Protein AF-A0A2I1HMY3-F1 (afdb_monomer_lite)

pLDDT: mean 76.1, std 22.04, range [30.22, 98.56]

InterPro domains:
  IPR036537 Adaptor protein Cbl, N-terminal domain superfamily [G3DSA:1.20.930.20] (52-173)
  IPR059179 MLKL-like, MCAfunc domain [cd21037] (57-198)

Structure (mmCIF, N/CA/C/O backbone):
data_AF-A0A2I1HMY3-F1
#
_entry.id   AF-A0A2I1HMY3-F1
#
loop_
_atom_site.group_PDB
_atom_site.id
_atom_site.type_symbol
_atom_site.label_atom_id
_atom_site.label_alt_id
_atom_site.label_comp_id
_atom_site.label_asym_id
_atom_site.label_entity_id
_atom_site.label_seq_id
_atom_site.pdbx_PDB_ins_code
_atom_site.Cartn_x
_atom_site.Cartn_y
_atom_site.Cartn_z
_atom_site.occupancy
_atom_site.B_iso_or_equiv
_atom_site.auth_seq_id
_atom_site.auth_comp_id
_atom_site.auth_asym_id
_atom_site.auth_atom_id
_atom_site.pdbx_PDB_model_num
ATOM 1 N N . MET A 1 1 ? -3.690 55.444 58.411 1.00 35.09 1 MET A N 1
ATOM 2 C CA . MET A 1 1 ? -2.474 54.604 58.412 1.00 35.09 1 MET A CA 1
ATOM 3 C C . MET A 1 1 ? -2.557 53.643 57.226 1.00 35.09 1 MET A C 1
ATOM 5 O O . MET A 1 1 ? -3.521 52.900 57.175 1.00 35.09 1 MET A O 1
ATOM 9 N N . VAL A 1 2 ? -1.625 53.798 56.268 1.00 30.22 2 VAL A N 1
ATOM 10 C CA . VAL A 1 2 ? -0.954 52.812 55.367 1.00 30.22 2 VAL A CA 1
ATOM 11 C C . VAL A 1 2 ? -1.765 51.554 54.967 1.00 30.22 2 VAL A C 1
ATOM 13 O O . VAL A 1 2 ? -2.065 50.737 55.823 1.00 30.22 2 VAL A O 1
ATOM 16 N N . ASN A 1 3 ? -2.300 51.435 53.740 1.00 36.19 3 ASN A N 1
ATOM 17 C CA . ASN A 1 3 ? -1.701 50.990 52.454 1.00 36.19 3 ASN A CA 1
ATOM 18 C C . ASN A 1 3 ? -1.161 49.544 52.436 1.00 36.19 3 ASN A C 1
ATOM 20 O O . ASN A 1 3 ? -0.137 49.309 53.062 1.00 36.19 3 ASN A O 1
ATOM 24 N N . VAL A 1 4 ? -1.761 48.649 51.631 1.00 36.53 4 VAL A N 1
ATOM 25 C CA . VAL A 1 4 ? -1.056 47.539 50.949 1.00 36.53 4 VAL A CA 1
ATOM 26 C C . VAL A 1 4 ? -1.759 47.193 49.619 1.00 36.53 4 VAL A C 1
ATOM 28 O O . VAL A 1 4 ? -2.777 46.511 49.597 1.00 36.53 4 VAL A O 1
ATOM 31 N N . HIS A 1 5 ? -1.169 47.721 48.546 1.00 35.56 5 HIS A N 1
ATOM 32 C CA . HIS A 1 5 ? -0.841 47.109 47.250 1.00 35.56 5 HIS A CA 1
ATOM 33 C C . HIS A 1 5 ? -1.889 46.420 46.346 1.00 35.56 5 HIS A C 1
ATOM 35 O O . HIS A 1 5 ? -2.360 45.313 46.586 1.00 35.56 5 HIS A O 1
ATOM 41 N N . ASP A 1 6 ? -2.040 47.085 45.194 1.00 34.66 6 ASP A N 1
ATOM 42 C CA . ASP A 1 6 ? -1.850 46.585 43.825 1.00 34.66 6 ASP A CA 1
ATOM 43 C C . ASP A 1 6 ? -2.912 45.694 43.183 1.00 34.66 6 ASP A C 1
ATOM 45 O O . ASP A 1 6 ? -2.836 44.472 43.102 1.00 34.66 6 ASP A O 1
ATOM 49 N N . THR A 1 7 ? -3.831 46.403 42.533 1.00 38.91 7 THR A N 1
ATOM 50 C CA . THR A 1 7 ? -4.402 46.016 41.247 1.00 38.91 7 THR A CA 1
ATOM 51 C C . THR A 1 7 ? -3.321 46.112 40.162 1.00 38.91 7 THR A C 1
ATOM 53 O O . THR A 1 7 ? -3.021 47.196 39.667 1.00 38.91 7 THR A O 1
ATOM 56 N N . LEU A 1 8 ? -2.747 44.976 39.758 1.00 32.53 8 LEU A N 1
ATOM 57 C CA . LEU A 1 8 ? -2.076 44.858 38.462 1.00 32.53 8 LEU A CA 1
ATOM 58 C C . LEU A 1 8 ? -2.892 43.947 37.549 1.00 32.53 8 LEU A C 1
ATOM 60 O O . LEU A 1 8 ? -3.174 42.791 37.858 1.00 32.53 8 LEU A O 1
ATOM 64 N N . SER A 1 9 ? -3.282 44.519 36.416 1.00 43.62 9 SER A N 1
ATOM 65 C CA . SER A 1 9 ? -3.916 43.842 35.298 1.00 43.62 9 SER A CA 1
ATOM 66 C C . SER A 1 9 ? -3.012 42.740 34.749 1.00 43.62 9 SER A C 1
ATOM 68 O O . SER A 1 9 ? -1.852 43.007 34.433 1.00 43.62 9 SER A O 1
ATOM 70 N N . ALA A 1 10 ? -3.565 41.551 34.526 1.00 30.59 10 ALA A N 1
ATOM 71 C CA . ALA A 1 10 ? -2.974 40.569 33.629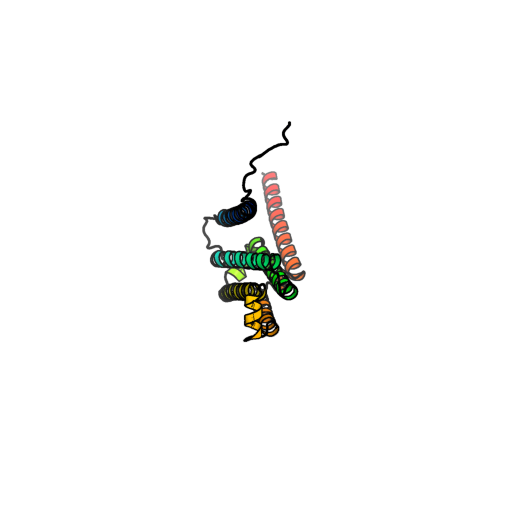 1.00 30.59 10 ALA A CA 1
ATOM 72 C C . ALA A 1 10 ? -4.072 39.986 32.727 1.00 30.59 10 ALA A C 1
ATOM 74 O O . ALA A 1 10 ? -5.112 39.514 33.181 1.00 30.59 10 ALA A O 1
ATOM 75 N N . THR A 1 11 ? -3.830 40.141 31.431 1.00 31.59 11 THR A N 1
ATOM 76 C CA . THR A 1 11 ? -4.593 39.748 30.240 1.00 31.59 11 THR A CA 1
ATOM 77 C C . THR A 1 11 ? -4.960 38.257 30.168 1.00 31.59 11 THR A C 1
ATOM 79 O O . THR A 1 11 ? -4.243 37.430 30.726 1.00 31.59 11 THR A O 1
ATOM 82 N N . PRO A 1 12 ? -6.012 37.876 29.411 1.00 33.50 12 PRO A N 1
ATOM 83 C CA . PRO A 1 12 ? -6.288 36.476 29.108 1.00 33.50 12 PRO A CA 1
ATOM 84 C C . PRO A 1 12 ? -5.337 35.971 28.009 1.00 33.50 12 PRO A C 1
ATOM 86 O O . PRO A 1 12 ? -5.460 36.353 26.845 1.00 33.50 12 PRO A O 1
ATOM 89 N N . GLU A 1 13 ? -4.401 35.088 28.358 1.00 33.84 13 GLU A N 1
ATOM 90 C CA . GLU A 1 13 ? -3.652 34.288 27.382 1.00 33.84 13 GLU A CA 1
ATOM 91 C C . GLU A 1 13 ? -4.572 33.209 26.786 1.00 33.84 13 GLU A C 1
ATOM 93 O O . GLU A 1 13 ? -4.658 32.082 27.266 1.00 33.84 13 GLU A O 1
ATOM 98 N N . ILE A 1 14 ? -5.278 33.561 25.712 1.00 44.38 14 ILE A N 1
ATOM 99 C CA . ILE A 1 14 ? -5.830 32.597 24.755 1.00 44.38 14 ILE A CA 1
ATOM 100 C C . ILE A 1 14 ? -4.968 32.666 23.498 1.00 44.38 14 ILE A C 1
ATOM 102 O O . ILE A 1 14 ? -5.334 33.359 22.557 1.00 44.38 14 ILE A O 1
ATOM 106 N N . LEU A 1 15 ? -3.830 31.968 23.464 1.00 36.88 15 LEU A N 1
ATOM 107 C CA . LEU A 1 15 ? -3.225 31.509 22.206 1.00 36.88 15 LEU A CA 1
ATOM 108 C C . LEU A 1 15 ? -2.036 30.583 22.484 1.00 36.88 15 LEU A C 1
ATOM 110 O O . LEU A 1 15 ? -0.936 31.053 22.722 1.00 36.88 15 LEU A O 1
ATOM 114 N N . ASN A 1 16 ? -2.233 29.265 22.429 1.00 33.81 16 ASN A N 1
ATOM 115 C CA . ASN A 1 16 ? -1.119 28.348 22.130 1.00 33.81 16 ASN A CA 1
ATOM 116 C C . ASN A 1 16 ? -1.537 27.009 21.493 1.00 33.81 16 ASN A C 1
ATOM 118 O O . ASN A 1 16 ? -0.677 26.256 21.058 1.00 33.81 16 ASN A O 1
ATOM 122 N N . GLY A 1 17 ? -2.837 26.732 21.321 1.00 34.88 17 GLY A N 1
ATOM 123 C CA . GLY A 1 17 ? -3.306 25.552 20.571 1.00 34.88 17 GLY A CA 1
ATOM 124 C C . GLY A 1 17 ? -3.352 25.723 19.044 1.00 34.88 17 GLY A C 1
ATOM 125 O O . GLY A 1 17 ? -3.503 24.747 18.317 1.00 34.88 17 GLY A O 1
ATOM 126 N N . THR A 1 18 ? -3.221 26.951 18.532 1.00 30.22 18 THR A N 1
ATOM 127 C CA . THR A 1 18 ? -3.409 27.259 17.096 1.00 30.22 18 THR A CA 1
ATOM 128 C C . THR A 1 18 ? -2.096 27.241 16.293 1.00 30.22 18 THR A C 1
ATOM 130 O O . THR A 1 18 ? -2.115 27.227 15.062 1.00 30.22 18 THR A O 1
ATOM 133 N N . ILE A 1 19 ? -0.939 27.220 16.966 1.00 33.59 19 ILE A N 1
ATOM 134 C CA . ILE A 1 19 ? 0.376 27.423 16.328 1.00 33.59 19 ILE A CA 1
ATOM 135 C C . ILE A 1 19 ? 1.046 26.095 15.906 1.00 33.59 19 ILE A C 1
ATOM 137 O O . ILE A 1 19 ? 1.849 26.080 14.973 1.00 33.59 19 ILE A O 1
ATOM 141 N N . GLU A 1 20 ? 0.676 24.951 16.491 1.00 37.41 20 GLU A N 1
ATOM 142 C CA . GLU A 1 20 ? 1.178 23.637 16.036 1.00 37.41 20 GLU A CA 1
ATOM 143 C C . GLU A 1 20 ? 0.424 23.087 14.819 1.00 37.41 20 GLU A C 1
ATOM 145 O O . GLU A 1 20 ? 1.031 22.493 13.925 1.00 37.41 20 GLU A O 1
ATOM 150 N N . VAL A 1 21 ? -0.883 23.351 14.723 1.00 37.72 21 VAL A N 1
ATOM 151 C CA . VAL A 1 21 ? -1.704 22.911 13.582 1.00 37.72 21 VAL A CA 1
ATOM 152 C C . VAL A 1 21 ? -1.271 23.615 12.293 1.00 37.72 21 VAL A C 1
ATOM 154 O O . VAL A 1 21 ? -1.204 22.990 11.239 1.00 37.72 21 VAL A O 1
ATOM 157 N N . THR A 1 22 ? -0.901 24.896 12.368 1.00 33.25 22 THR A N 1
ATOM 158 C CA . THR A 1 22 ? -0.446 25.670 11.202 1.00 33.25 22 THR A CA 1
ATOM 159 C C . THR A 1 22 ? 0.920 25.213 10.694 1.00 33.25 22 THR A C 1
ATOM 161 O O . THR A 1 22 ? 1.086 25.092 9.485 1.00 33.25 22 THR A O 1
ATOM 164 N N . LYS A 1 23 ? 1.871 24.862 11.570 1.00 38.47 23 LYS A N 1
ATOM 165 C CA . LYS A 1 23 ? 3.163 24.292 11.137 1.00 38.47 23 LYS A CA 1
ATOM 166 C C . LYS A 1 23 ? 3.005 22.925 10.464 1.00 38.47 23 LYS A C 1
ATOM 168 O O . LYS A 1 23 ? 3.643 22.682 9.446 1.00 38.47 23 LYS A O 1
ATOM 173 N N . SER A 1 24 ? 2.128 22.069 10.993 1.00 42.38 24 SER A N 1
ATOM 174 C CA . SER A 1 24 ? 1.845 20.743 10.424 1.00 42.38 24 SER A CA 1
ATOM 175 C C . SER A 1 24 ? 1.154 20.826 9.055 1.00 42.38 24 SER A C 1
ATOM 177 O O . SER A 1 24 ? 1.571 20.167 8.105 1.00 42.38 24 SER A O 1
ATOM 179 N N . VAL A 1 25 ? 0.154 21.705 8.903 1.00 39.12 25 VAL A N 1
ATOM 180 C CA . VAL A 1 25 ? -0.529 21.932 7.613 1.00 39.12 25 VAL A CA 1
ATOM 181 C C . VAL A 1 25 ? 0.417 22.540 6.571 1.00 39.12 25 VAL A C 1
ATOM 183 O O . VAL A 1 25 ? 0.343 22.178 5.399 1.00 39.12 25 VAL A O 1
ATOM 186 N N . VAL A 1 26 ? 1.332 23.422 6.986 1.00 41.78 26 VAL A N 1
ATOM 187 C CA . VAL A 1 26 ? 2.345 24.018 6.099 1.00 41.78 26 VAL A CA 1
ATOM 188 C C . VAL A 1 26 ? 3.390 22.985 5.650 1.00 41.78 26 VAL A C 1
ATOM 190 O O . VAL A 1 26 ? 3.784 23.015 4.488 1.00 41.78 26 VAL A O 1
ATOM 193 N N . ASP A 1 27 ? 3.777 22.030 6.506 1.00 47.62 27 ASP A N 1
ATOM 194 C CA . ASP A 1 27 ? 4.676 20.912 6.151 1.00 47.62 27 ASP A CA 1
ATOM 195 C C . ASP A 1 27 ? 4.009 19.872 5.224 1.00 47.62 27 ASP A C 1
ATOM 197 O O . ASP A 1 27 ? 4.630 19.328 4.311 1.00 47.62 27 ASP A O 1
ATOM 201 N N . LEU A 1 28 ? 2.708 19.621 5.404 1.00 41.84 28 LEU A N 1
ATOM 202 C CA . LEU A 1 28 ? 1.908 18.807 4.480 1.00 41.84 28 LEU A CA 1
ATOM 203 C C . LEU A 1 28 ? 1.728 19.491 3.117 1.00 41.84 28 LEU A C 1
ATOM 205 O O . LEU A 1 28 ? 1.805 18.826 2.084 1.00 41.84 28 LEU A O 1
ATOM 209 N N . GLY A 1 29 ? 1.519 20.811 3.108 1.00 38.31 29 GLY A N 1
ATOM 210 C CA . GLY A 1 29 ? 1.439 21.613 1.886 1.00 38.31 29 GLY A CA 1
ATOM 211 C C . GLY A 1 29 ? 2.754 21.620 1.106 1.00 38.31 29 GLY A C 1
ATOM 212 O O . GLY A 1 29 ? 2.753 21.366 -0.095 1.00 38.31 29 GLY A O 1
ATOM 213 N N . SER A 1 30 ? 3.887 21.803 1.790 1.00 44.03 30 SER A N 1
ATOM 214 C CA . SER A 1 30 ? 5.209 21.799 1.154 1.00 44.03 30 SER A CA 1
ATOM 215 C C . SER A 1 30 ? 5.596 20.420 0.605 1.00 44.03 30 SER A C 1
ATOM 217 O O . SER A 1 30 ? 6.125 20.334 -0.502 1.00 44.03 30 SER A O 1
ATOM 219 N N . LYS A 1 31 ? 5.264 19.323 1.300 1.00 48.78 31 LYS A N 1
ATOM 220 C CA . LYS A 1 31 ? 5.438 17.951 0.780 1.00 48.78 31 LYS A CA 1
ATOM 221 C C . LYS A 1 31 ? 4.551 17.661 -0.433 1.00 48.78 31 LYS A C 1
ATOM 223 O O . LYS A 1 31 ? 4.998 16.992 -1.363 1.00 48.78 31 LYS A O 1
ATOM 228 N N . LEU A 1 32 ? 3.323 18.183 -0.454 1.00 43.00 32 LEU A N 1
ATOM 229 C CA . LEU A 1 32 ? 2.416 18.071 -1.600 1.00 43.00 32 LEU A CA 1
ATOM 230 C C . LEU A 1 32 ? 2.930 18.854 -2.818 1.00 43.00 32 LEU A C 1
ATOM 232 O O . LEU A 1 32 ? 2.793 18.385 -3.947 1.00 43.00 32 LEU A O 1
ATOM 236 N N . ASP A 1 33 ? 3.553 20.011 -2.603 1.00 43.41 33 ASP A N 1
ATOM 237 C CA . ASP A 1 33 ? 4.155 20.808 -3.674 1.00 43.41 33 ASP A CA 1
ATOM 238 C C . ASP A 1 33 ? 5.474 20.205 -4.185 1.00 43.41 33 ASP A C 1
ATOM 240 O O . ASP A 1 33 ? 5.728 20.250 -5.387 1.00 43.41 33 ASP A O 1
ATOM 244 N N . ILE A 1 34 ? 6.257 19.530 -3.334 1.00 48.34 34 ILE A N 1
ATOM 245 C CA . ILE A 1 34 ? 7.402 18.703 -3.766 1.00 48.34 34 ILE A CA 1
ATOM 246 C C . ILE A 1 34 ? 6.919 17.501 -4.596 1.00 48.34 34 ILE A C 1
ATOM 248 O O . ILE A 1 34 ? 7.495 17.205 -5.643 1.00 48.34 34 ILE A O 1
ATOM 252 N N . ALA A 1 35 ? 5.824 16.849 -4.191 1.00 46.88 35 ALA A N 1
ATOM 253 C CA . ALA A 1 35 ? 5.221 15.750 -4.948 1.00 46.88 35 ALA A CA 1
ATOM 254 C C . ALA A 1 35 ? 4.654 16.201 -6.310 1.00 46.88 35 ALA A C 1
ATOM 256 O O . ALA A 1 35 ? 4.727 15.455 -7.284 1.00 46.88 35 ALA A O 1
ATOM 257 N N . LYS A 1 36 ? 4.139 17.435 -6.415 1.00 41.72 36 LYS A N 1
ATOM 258 C CA . LYS A 1 36 ? 3.761 18.053 -7.700 1.00 41.72 36 LYS A CA 1
ATOM 259 C C . LYS A 1 36 ? 4.975 18.487 -8.527 1.00 41.72 36 LYS A C 1
ATOM 261 O O . LYS A 1 36 ? 4.943 18.369 -9.748 1.00 41.72 36 LYS A O 1
ATOM 266 N N . GLY A 1 37 ? 6.036 18.974 -7.881 1.00 38.81 37 GLY A N 1
ATOM 267 C CA . GLY A 1 37 ? 7.277 19.416 -8.525 1.00 38.81 37 GLY A CA 1
ATOM 268 C C . GLY A 1 37 ? 8.078 18.274 -9.154 1.00 38.81 37 GLY A C 1
ATOM 269 O O . GLY A 1 37 ? 8.662 18.450 -10.218 1.00 38.81 37 GLY A O 1
ATOM 270 N N . ALA A 1 38 ? 8.022 17.074 -8.572 1.00 43.28 38 ALA A N 1
ATOM 271 C CA . ALA A 1 38 ? 8.594 15.858 -9.156 1.00 43.28 38 ALA A CA 1
ATOM 272 C C . ALA A 1 38 ? 7.787 15.299 -10.352 1.00 43.28 38 ALA A C 1
ATOM 274 O O . ALA A 1 38 ? 8.192 14.308 -10.958 1.00 43.28 38 ALA A O 1
ATOM 275 N N . LEU A 1 39 ? 6.653 15.922 -10.703 1.00 41.69 39 LEU A N 1
ATOM 276 C CA . LEU A 1 39 ? 5.714 15.447 -11.722 1.00 41.69 39 LEU A CA 1
ATOM 277 C C . LEU A 1 39 ? 5.818 16.169 -13.078 1.00 41.69 39 LEU A C 1
ATOM 279 O O . LEU A 1 39 ? 5.008 15.913 -13.969 1.00 41.69 39 LEU A O 1
ATOM 283 N N . GLN A 1 40 ? 6.780 17.078 -13.259 1.00 49.03 40 GLN A N 1
ATOM 284 C CA . GLN A 1 40 ? 7.041 17.686 -14.566 1.00 49.03 40 GLN A CA 1
ATOM 285 C C . GLN A 1 40 ? 8.109 16.903 -15.326 1.00 49.03 40 GLN A C 1
ATOM 287 O O . GLN A 1 40 ? 9.300 17.167 -15.199 1.00 49.03 40 GLN A O 1
ATOM 292 N N . VAL A 1 41 ? 7.671 15.988 -16.191 1.00 46.69 41 VAL A N 1
ATOM 293 C CA . VAL A 1 41 ? 8.474 15.556 -17.340 1.00 46.69 41 VAL A CA 1
ATOM 294 C C . VAL A 1 41 ? 7.594 15.602 -18.585 1.00 46.69 41 VAL A C 1
ATOM 296 O O . VAL A 1 41 ? 6.710 14.773 -18.780 1.00 46.69 41 VAL A O 1
ATOM 299 N N . VAL A 1 42 ? 7.830 16.610 -19.425 1.00 49.59 42 VAL A N 1
ATOM 300 C CA . VAL A 1 42 ? 7.350 16.652 -20.810 1.00 49.59 42 VAL A CA 1
ATOM 301 C C . VAL A 1 42 ? 8.383 15.926 -21.673 1.00 49.59 42 VAL A C 1
ATOM 303 O O . VAL A 1 42 ? 9.540 16.337 -21.695 1.00 49.59 42 VAL A O 1
ATOM 306 N N . GLY A 1 43 ? 7.966 14.878 -22.396 1.00 36.88 43 GLY A N 1
ATOM 307 C CA . GLY A 1 43 ? 8.786 14.251 -23.442 1.00 36.88 43 GLY A CA 1
ATOM 308 C C . GLY A 1 43 ? 8.392 12.822 -23.846 1.00 36.88 43 GLY A C 1
ATOM 309 O O . GLY A 1 43 ? 8.943 11.865 -23.326 1.00 36.88 43 GLY A O 1
ATOM 310 N N . ASN A 1 44 ? 7.463 12.700 -24.802 1.00 45.31 44 ASN A N 1
ATOM 311 C CA . ASN A 1 44 ? 7.321 11.651 -25.835 1.00 45.31 44 ASN A CA 1
ATOM 312 C C . ASN A 1 44 ? 7.769 10.198 -2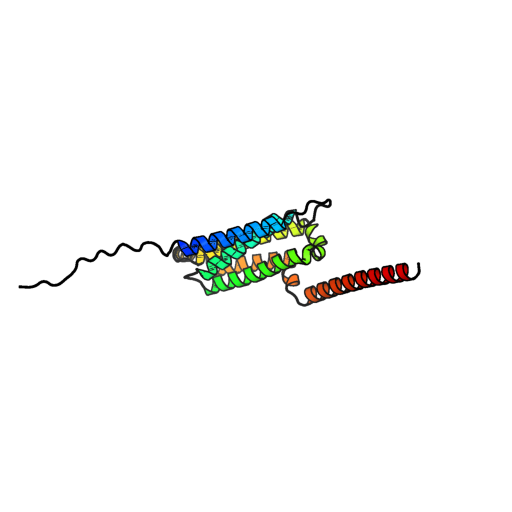5.549 1.00 45.31 44 ASN A C 1
ATOM 314 O O . ASN A 1 44 ? 8.652 9.656 -26.201 1.00 45.31 44 ASN A O 1
ATOM 318 N N . ALA A 1 45 ? 7.041 9.543 -24.658 1.00 42.66 45 ALA A N 1
ATOM 319 C CA . ALA A 1 45 ? 6.454 8.200 -24.728 1.00 42.66 45 ALA A CA 1
ATOM 320 C C . ALA A 1 45 ? 5.508 8.191 -23.521 1.00 42.66 45 ALA A C 1
ATOM 322 O O . ALA A 1 45 ? 5.873 8.757 -22.491 1.00 42.66 45 ALA A O 1
ATOM 323 N N . ALA A 1 46 ? 4.276 7.687 -23.614 1.00 56.25 46 ALA A N 1
ATOM 324 C CA . ALA A 1 46 ? 3.406 7.694 -22.435 1.00 56.25 46 ALA A CA 1
ATOM 325 C C . ALA A 1 46 ? 4.073 6.836 -21.343 1.00 56.25 46 ALA A C 1
ATOM 327 O O . ALA A 1 46 ? 4.075 5.612 -21.463 1.00 56.25 46 ALA A O 1
ATOM 328 N N . ASP A 1 47 ? 4.699 7.472 -20.338 1.00 76.44 47 ASP A N 1
ATOM 329 C CA . ASP A 1 47 ? 5.340 6.775 -19.219 1.00 76.44 47 ASP A CA 1
ATOM 330 C C . ASP A 1 47 ? 4.256 5.886 -18.613 1.00 76.44 47 ASP A C 1
ATOM 332 O O . ASP A 1 47 ? 3.207 6.385 -18.195 1.00 76.44 47 ASP A O 1
ATOM 336 N N . SER A 1 48 ? 4.457 4.568 -18.659 1.00 85.31 48 SER A N 1
ATOM 337 C CA . SER A 1 48 ? 3.421 3.593 -18.302 1.00 85.31 48 SER A CA 1
ATOM 338 C C . SER A 1 48 ? 2.925 3.769 -16.862 1.00 85.31 48 SER A C 1
ATOM 340 O O . SER A 1 48 ? 1.797 3.393 -16.555 1.00 85.31 48 SER A O 1
ATOM 342 N N . ILE A 1 49 ? 3.709 4.425 -15.998 1.00 87.62 49 ILE A N 1
ATOM 343 C CA . ILE A 1 49 ? 3.309 4.797 -14.636 1.00 87.62 49 ILE A CA 1
ATOM 344 C C . ILE A 1 49 ? 2.267 5.925 -14.583 1.00 87.62 49 ILE A C 1
ATOM 346 O O . ILE A 1 49 ? 1.585 6.076 -13.573 1.00 87.62 49 ILE A O 1
ATOM 350 N N . THR A 1 50 ? 2.110 6.723 -15.644 1.00 90.25 50 THR A N 1
ATOM 351 C CA . THR A 1 50 ? 1.270 7.937 -15.662 1.00 90.25 50 THR A CA 1
ATOM 352 C C . THR A 1 50 ? -0.151 7.696 -15.138 1.00 90.25 50 THR A C 1
ATOM 354 O O . THR A 1 50 ? -0.593 8.462 -14.278 1.00 90.25 50 THR A O 1
ATOM 357 N N . PRO A 1 51 ? -0.869 6.626 -15.545 1.00 90.62 51 PRO A N 1
ATOM 358 C CA . PRO A 1 51 ? -2.206 6.336 -15.021 1.00 90.62 51 PRO A CA 1
ATOM 359 C C . PRO A 1 51 ? -2.233 6.010 -13.521 1.00 90.62 51 PRO A C 1
ATOM 361 O O . PRO A 1 51 ? -3.268 6.170 -12.876 1.00 90.62 51 PRO A O 1
ATOM 364 N N . PHE A 1 52 ? -1.114 5.551 -12.956 1.00 92.12 52 PHE A N 1
ATOM 365 C CA . PHE A 1 52 ? -0.993 5.150 -11.555 1.00 92.12 52 PHE A CA 1
ATOM 366 C C . PHE A 1 52 ? -0.664 6.322 -10.636 1.00 92.12 52 PHE A C 1
ATOM 368 O O . PHE A 1 52 ? -0.929 6.231 -9.441 1.00 92.12 52 PHE A O 1
ATOM 375 N N . 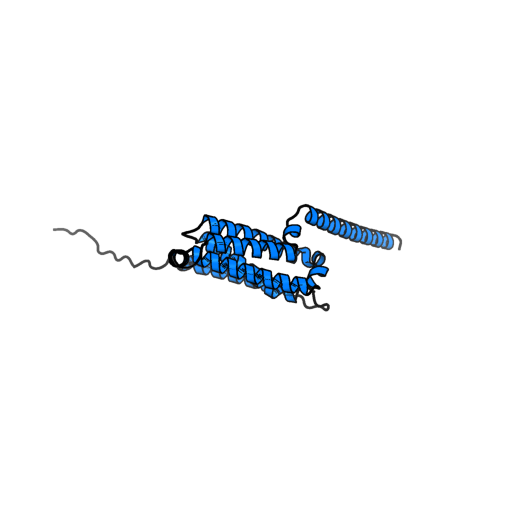ILE A 1 53 ? -0.138 7.433 -11.161 1.00 91.62 53 ILE A N 1
ATOM 376 C CA . ILE A 1 53 ? 0.254 8.595 -10.353 1.00 91.62 53 ILE A CA 1
ATOM 377 C C . ILE A 1 53 ? -0.885 9.083 -9.434 1.00 91.62 53 ILE A C 1
ATOM 379 O O . ILE A 1 53 ? -0.642 9.231 -8.232 1.00 91.62 53 ILE A O 1
ATOM 383 N N . PRO A 1 54 ? -2.133 9.288 -9.911 1.00 94.62 54 PRO A N 1
ATOM 384 C CA . PRO A 1 54 ? -3.226 9.700 -9.031 1.00 94.62 54 PRO A CA 1
ATOM 385 C C . PRO A 1 54 ? -3.537 8.666 -7.941 1.00 94.62 54 PRO A C 1
ATOM 387 O O . PRO A 1 54 ? -3.843 9.032 -6.806 1.00 94.62 54 PRO A O 1
ATOM 390 N N . LEU A 1 55 ? -3.433 7.374 -8.269 1.00 95.38 55 LEU A N 1
ATOM 391 C CA . LEU A 1 55 ? -3.689 6.283 -7.330 1.00 95.38 55 LEU A CA 1
ATOM 392 C C . LEU A 1 55 ? -2.594 6.192 -6.259 1.00 95.38 55 LEU A C 1
ATOM 394 O O . LEU A 1 55 ? -2.905 6.018 -5.084 1.00 95.38 55 LEU A O 1
ATOM 398 N N . ILE A 1 56 ? -1.328 6.359 -6.650 1.00 94.06 56 ILE A N 1
ATOM 399 C CA . ILE A 1 56 ? -0.166 6.430 -5.755 1.00 94.06 56 ILE A CA 1
ATOM 400 C C . ILE A 1 56 ? -0.312 7.608 -4.791 1.00 94.06 56 ILE A C 1
ATOM 402 O O . ILE A 1 56 ? -0.136 7.443 -3.581 1.00 94.06 56 ILE A O 1
ATOM 406 N N . GLY A 1 57 ? -0.680 8.784 -5.308 1.00 94.38 57 GLY A N 1
ATOM 407 C CA . GLY A 1 57 ? -0.943 9.962 -4.486 1.00 94.38 57 GLY A CA 1
ATOM 408 C C . GLY A 1 57 ? -2.045 9.701 -3.459 1.00 94.38 57 GLY A C 1
ATOM 409 O O . GLY A 1 57 ? -1.851 9.944 -2.269 1.00 94.38 57 GLY A O 1
ATOM 410 N N . LEU A 1 58 ? -3.168 9.120 -3.891 1.00 97.38 58 LEU A N 1
ATOM 411 C CA . LEU A 1 58 ? -4.286 8.796 -3.005 1.00 97.38 58 LEU A CA 1
ATOM 412 C C . LEU A 1 58 ? -3.913 7.752 -1.941 1.00 97.38 58 LEU A C 1
ATOM 414 O O . LEU A 1 58 ? -4.221 7.949 -0.766 1.00 97.38 58 LEU A O 1
ATOM 418 N N . ALA A 1 59 ? -3.220 6.676 -2.322 1.00 97.06 59 ALA A N 1
ATOM 419 C CA . ALA A 1 59 ? -2.718 5.675 -1.382 1.00 97.06 59 ALA A CA 1
ATOM 420 C C . ALA A 1 59 ? -1.813 6.315 -0.317 1.00 97.06 59 ALA A C 1
ATOM 422 O O . ALA A 1 59 ? -2.003 6.083 0.876 1.00 97.06 59 ALA A O 1
ATOM 423 N N . THR A 1 60 ? -0.890 7.182 -0.742 1.00 95.94 60 THR A N 1
ATOM 424 C CA . THR A 1 60 ? 0.039 7.901 0.143 1.00 95.94 60 THR A CA 1
ATOM 425 C C . THR A 1 60 ? -0.707 8.801 1.130 1.00 95.94 60 THR A C 1
ATOM 427 O O . THR A 1 60 ? -0.411 8.797 2.325 1.00 95.94 60 THR A O 1
ATOM 430 N N . THR A 1 61 ? -1.718 9.543 0.667 1.00 97.94 61 THR A N 1
ATOM 431 C CA . THR A 1 61 ? -2.575 10.351 1.546 1.00 97.94 61 THR A CA 1
ATOM 432 C C . THR A 1 61 ? -3.274 9.486 2.591 1.00 97.94 61 THR A C 1
ATOM 434 O O . THR A 1 61 ? -3.195 9.793 3.778 1.00 97.94 61 THR A O 1
ATOM 437 N N . ILE A 1 62 ? -3.910 8.387 2.181 1.00 98.31 62 ILE A N 1
ATOM 438 C CA . ILE A 1 62 ? -4.655 7.512 3.096 1.00 98.31 62 ILE A CA 1
ATOM 439 C C . ILE A 1 62 ? -3.728 6.875 4.140 1.00 98.31 62 ILE A C 1
ATOM 441 O O . ILE A 1 62 ? -4.078 6.822 5.318 1.00 98.31 62 ILE A O 1
ATOM 445 N N . ILE A 1 63 ? -2.538 6.425 3.733 1.00 96.50 63 ILE A N 1
ATOM 446 C CA . ILE A 1 63 ? -1.524 5.881 4.647 1.00 96.50 63 ILE A CA 1
ATOM 447 C C . ILE A 1 63 ? -1.181 6.911 5.728 1.00 96.50 63 ILE A C 1
ATOM 449 O O . ILE A 1 63 ? -1.258 6.601 6.916 1.00 96.50 63 ILE A O 1
ATOM 453 N N . ASN A 1 64 ? -0.894 8.156 5.341 1.00 96.00 64 ASN A N 1
ATOM 454 C CA . ASN A 1 64 ? -0.584 9.225 6.293 1.00 96.00 64 ASN A CA 1
ATOM 455 C C . ASN A 1 64 ? -1.746 9.521 7.254 1.00 96.00 64 ASN A C 1
ATOM 457 O O . ASN A 1 64 ? -1.526 9.804 8.433 1.00 96.00 64 ASN A O 1
ATOM 461 N N . GLU A 1 65 ? -2.990 9.408 6.790 1.00 97.69 65 GLU A N 1
ATOM 462 C CA . GLU A 1 65 ? -4.159 9.535 7.661 1.00 97.69 65 GLU A CA 1
ATOM 463 C C . GLU A 1 65 ? -4.250 8.394 8.685 1.00 97.69 65 GLU A C 1
ATOM 465 O O . GLU A 1 65 ? -4.567 8.652 9.845 1.00 97.69 65 GLU A O 1
ATOM 470 N N . VAL A 1 66 ? -3.939 7.148 8.306 1.00 96.44 66 VAL A N 1
ATOM 471 C CA . VAL A 1 66 ? -3.889 6.013 9.249 1.00 96.44 66 VAL A CA 1
ATOM 472 C C . VAL A 1 66 ? -2.781 6.204 10.282 1.00 96.44 66 VAL A C 1
ATOM 474 O O . VAL A 1 66 ? -3.012 5.969 11.469 1.00 96.44 66 VAL A O 1
ATOM 477 N N . ILE A 1 67 ? -1.613 6.701 9.864 1.00 93.44 67 ILE A N 1
ATOM 478 C CA . ILE A 1 67 ? -0.516 7.069 10.772 1.00 93.44 67 ILE A CA 1
ATOM 479 C C . ILE A 1 67 ? -0.985 8.124 11.780 1.00 93.44 67 ILE A C 1
ATOM 481 O O . ILE A 1 67 ? -0.765 7.976 12.983 1.00 93.44 67 ILE A O 1
ATOM 485 N N . SER A 1 68 ? -1.691 9.152 11.308 1.00 96.38 68 SER A N 1
ATOM 486 C CA . SER A 1 68 ? -2.245 10.204 12.163 1.00 96.38 68 SER A CA 1
ATOM 487 C C . SER A 1 68 ? -3.281 9.660 13.158 1.00 96.38 68 SER A C 1
ATOM 489 O O . SER A 1 68 ? -3.232 9.984 14.346 1.00 96.38 68 SER A O 1
ATOM 491 N N . ILE A 1 69 ? -4.175 8.769 12.708 1.00 95.00 69 ILE A N 1
ATOM 492 C CA . ILE A 1 69 ? -5.153 8.092 13.572 1.00 95.00 69 ILE A CA 1
ATOM 493 C C . ILE A 1 69 ? -4.445 7.270 14.650 1.00 95.00 69 ILE A C 1
ATOM 495 O O . ILE A 1 69 ? -4.842 7.333 15.809 1.00 95.00 69 ILE A O 1
ATOM 499 N N . TYR A 1 70 ? -3.400 6.522 14.294 1.00 93.12 70 TYR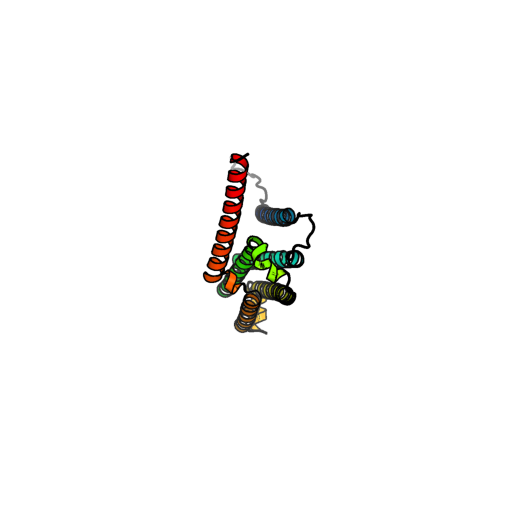 A N 1
ATOM 500 C CA . TYR A 1 70 ? -2.612 5.747 15.251 1.00 93.12 70 TYR A CA 1
ATOM 501 C C . TYR A 1 70 ? -1.985 6.633 16.334 1.00 93.12 70 TYR A C 1
ATOM 503 O O . TYR A 1 70 ? -2.106 6.324 17.519 1.00 93.12 70 TYR A O 1
ATOM 511 N N . GLN A 1 71 ? -1.385 7.760 15.944 1.00 93.12 71 GLN A N 1
ATOM 512 C CA . GLN A 1 71 ? -0.764 8.708 16.875 1.00 93.12 71 GLN A CA 1
ATOM 513 C C . GLN A 1 71 ? -1.771 9.338 17.850 1.00 93.12 71 GLN A C 1
ATOM 515 O O . GLN A 1 71 ? -1.416 9.638 18.987 1.00 93.12 71 GLN A O 1
ATOM 520 N N . GLN A 1 72 ? -3.020 9.525 17.416 1.00 92.19 72 GLN A N 1
ATOM 521 C CA . GLN A 1 72 ? -4.073 10.195 18.187 1.00 92.19 72 GLN A CA 1
ATOM 522 C C . GLN A 1 72 ? -5.049 9.226 18.870 1.00 92.19 72 GLN A C 1
ATOM 524 O O . GLN A 1 72 ? -5.950 9.662 19.583 1.00 92.19 72 GLN A O 1
ATOM 529 N N . ALA A 1 73 ? -4.920 7.916 18.646 1.00 84.94 73 ALA A N 1
ATOM 530 C CA . ALA A 1 73 ? -5.888 6.942 19.130 1.00 84.94 73 ALA A CA 1
ATOM 531 C C . ALA A 1 73 ? -5.927 6.895 20.663 1.00 84.94 73 ALA A C 1
ATOM 533 O O . ALA A 1 73 ? -4.935 6.580 21.317 1.00 84.94 73 ALA A O 1
ATOM 534 N N . GLU A 1 74 ? -7.103 7.120 21.246 1.00 81.62 74 GLU A N 1
ATOM 535 C CA . GLU A 1 74 ? -7.318 7.003 22.693 1.00 81.62 74 GLU A CA 1
ATOM 536 C C . GLU A 1 74 ? -7.683 5.565 23.096 1.00 81.62 74 GLU A C 1
ATOM 538 O O . GLU A 1 74 ? -7.272 5.080 24.153 1.00 81.62 74 GLU A O 1
ATOM 543 N N . TYR A 1 75 ? -8.387 4.850 22.212 1.00 81.44 75 TYR A N 1
ATOM 544 C CA . TYR A 1 75 ? -8.908 3.497 22.425 1.00 81.44 75 TYR A CA 1
ATOM 545 C C . TYR A 1 75 ? -8.429 2.536 21.343 1.00 81.44 75 TYR A C 1
ATOM 547 O O . TYR A 1 75 ? -7.946 2.951 20.296 1.00 81.44 75 TYR A O 1
ATOM 555 N N . ASN A 1 76 ? -8.559 1.228 21.600 1.00 80.31 76 ASN A N 1
ATOM 556 C CA . ASN A 1 76 ? -8.250 0.174 20.624 1.00 80.31 76 ASN A CA 1
ATOM 557 C C . ASN A 1 76 ? -6.827 0.273 20.029 1.00 80.31 76 ASN A C 1
ATOM 559 O O . ASN A 1 76 ? -6.555 -0.207 18.931 1.00 80.31 76 ASN A O 1
ATOM 563 N N . LYS A 1 77 ? -5.887 0.838 20.801 1.00 86.00 77 LYS A N 1
ATOM 564 C CA . LYS A 1 77 ? -4.510 1.137 20.374 1.00 86.00 77 LYS A CA 1
ATOM 565 C C . LYS A 1 77 ? -3.788 -0.064 19.766 1.00 86.00 77 LYS A C 1
ATOM 567 O O . LYS A 1 77 ? -3.083 0.091 18.783 1.00 86.00 77 LYS A O 1
ATOM 572 N N . LYS A 1 78 ? -3.991 -1.269 20.312 1.00 89.06 78 LYS A N 1
ATOM 573 C CA . LYS A 1 78 ? -3.335 -2.493 19.820 1.00 89.06 78 LYS A CA 1
ATOM 574 C C . LYS A 1 78 ? -3.762 -2.854 18.398 1.00 89.06 78 LYS A C 1
ATOM 576 O O . LYS A 1 78 ? -2.917 -3.157 17.567 1.00 89.06 78 LYS A O 1
ATOM 581 N N . ILE A 1 79 ? -5.063 -2.811 18.115 1.00 86.88 79 ILE A N 1
ATOM 582 C CA . ILE A 1 79 ? -5.564 -3.179 16.789 1.00 86.88 79 ILE A CA 1
ATOM 583 C C . ILE A 1 79 ? -5.296 -2.064 15.772 1.00 86.88 79 ILE A C 1
ATOM 585 O O . ILE A 1 79 ? -4.950 -2.351 14.633 1.00 86.88 79 ILE A O 1
ATOM 589 N N . ILE A 1 80 ? -5.341 -0.798 16.201 1.00 91.25 80 ILE A N 1
ATOM 590 C CA . ILE A 1 80 ? -4.933 0.342 15.369 1.00 91.25 80 ILE A CA 1
ATOM 591 C C . ILE A 1 80 ? -3.430 0.283 15.065 1.00 91.25 80 ILE A C 1
ATOM 593 O O . ILE A 1 80 ? -3.050 0.536 13.929 1.00 91.25 80 ILE A O 1
ATOM 597 N N . SER A 1 81 ? -2.589 -0.124 16.022 1.00 92.12 81 SER A N 1
ATOM 598 C CA . SER A 1 81 ? -1.160 -0.383 15.788 1.00 92.12 81 SER A CA 1
ATOM 599 C C . SER A 1 81 ? -0.949 -1.456 14.722 1.00 92.12 81 SER A C 1
ATOM 601 O O . SER A 1 81 ? -0.149 -1.265 13.818 1.00 92.12 81 SER A O 1
ATOM 603 N N . ALA A 1 82 ? -1.714 -2.551 14.764 1.00 94.00 82 ALA A N 1
ATOM 604 C CA . ALA A 1 82 ? -1.621 -3.594 13.744 1.00 94.00 82 ALA A CA 1
ATOM 605 C C . ALA A 1 82 ? -2.051 -3.099 12.346 1.00 94.00 82 ALA A C 1
ATOM 607 O O . ALA A 1 82 ? -1.486 -3.514 11.335 1.00 94.00 82 ALA A O 1
ATOM 608 N N . LEU A 1 83 ? -3.042 -2.200 12.264 1.00 94.06 83 LEU A N 1
ATOM 609 C CA . LEU A 1 83 ? -3.417 -1.540 11.005 1.00 94.06 83 LEU A CA 1
ATOM 610 C C . LEU A 1 83 ? -2.325 -0.572 10.527 1.00 94.06 83 LEU A C 1
ATOM 612 O O . LEU A 1 83 ? -2.019 -0.548 9.337 1.00 94.06 83 LEU A O 1
ATOM 616 N N . TYR A 1 84 ? -1.712 0.173 11.448 1.00 94.25 84 TYR A N 1
ATOM 617 C CA . TYR A 1 84 ? -0.566 1.038 11.176 1.00 94.25 84 TYR A CA 1
ATOM 618 C C . TYR A 1 84 ? 0.600 0.245 10.570 1.00 94.25 84 TYR A C 1
ATOM 620 O O . TYR A 1 84 ? 1.079 0.610 9.495 1.00 94.25 84 TYR A O 1
ATOM 628 N N . ASP A 1 85 ? 0.993 -0.875 11.183 1.00 94.25 85 ASP A N 1
ATOM 629 C CA . ASP A 1 85 ? 2.101 -1.712 10.705 1.00 94.25 85 ASP A CA 1
ATOM 630 C C . ASP A 1 85 ? 1.865 -2.185 9.266 1.00 94.25 85 ASP A C 1
ATOM 632 O O . ASP A 1 85 ? 2.757 -2.119 8.418 1.00 94.25 85 ASP A O 1
ATOM 636 N N . ARG A 1 86 ? 0.626 -2.580 8.945 1.00 94.50 86 ARG A N 1
ATOM 637 C CA . ARG A 1 86 ? 0.245 -2.913 7.568 1.00 94.50 86 ARG A CA 1
ATOM 638 C C . ARG A 1 86 ? 0.386 -1.713 6.642 1.00 94.50 86 ARG A C 1
ATOM 640 O O . ARG A 1 86 ? 1.036 -1.829 5.611 1.00 94.50 86 ARG A O 1
ATOM 647 N N . THR A 1 87 ? -0.129 -0.541 7.010 1.00 93.75 87 THR A N 1
ATOM 648 C CA . THR A 1 87 ? 0.025 0.653 6.161 1.00 93.75 87 THR A CA 1
ATOM 649 C C . THR A 1 87 ? 1.482 1.074 5.951 1.00 93.75 87 THR A C 1
ATOM 651 O O . THR A 1 87 ? 1.802 1.568 4.875 1.00 93.75 87 THR A O 1
ATOM 654 N N . LYS A 1 88 ? 2.390 0.802 6.900 1.00 94.38 88 LYS A N 1
ATOM 655 C CA . LYS A 1 88 ? 3.836 1.015 6.718 1.00 94.38 88 LYS A CA 1
ATOM 656 C C . LYS A 1 88 ? 4.450 0.063 5.689 1.00 94.38 88 LYS A C 1
ATOM 658 O O . LYS A 1 88 ? 5.315 0.479 4.922 1.00 94.38 88 LYS A O 1
ATOM 663 N N . LEU A 1 89 ? 3.998 -1.190 5.631 1.00 92.62 89 LEU A N 1
ATOM 664 C CA . LEU A 1 89 ? 4.413 -2.124 4.576 1.00 92.62 89 LEU A CA 1
ATOM 665 C C . LEU A 1 89 ? 3.916 -1.667 3.198 1.00 92.62 89 LEU A C 1
ATOM 667 O O . LEU A 1 89 ? 4.672 -1.699 2.229 1.00 92.62 89 LEU A O 1
ATOM 671 N N . ALA A 1 90 ? 2.666 -1.204 3.120 1.00 93.69 90 ALA A N 1
ATOM 672 C CA . ALA A 1 90 ? 2.104 -0.614 1.908 1.00 93.69 90 ALA A CA 1
ATOM 673 C C . ALA A 1 90 ? 2.889 0.629 1.454 1.00 93.69 90 ALA A C 1
ATOM 675 O O . ALA A 1 90 ? 3.192 0.763 0.272 1.00 93.69 90 ALA A O 1
ATOM 676 N N . GLU A 1 91 ? 3.260 1.508 2.386 1.00 93.88 91 GLU A N 1
ATOM 677 C CA . GLU A 1 91 ? 4.073 2.697 2.111 1.00 93.88 91 GLU A CA 1
ATOM 678 C C . GLU A 1 91 ? 5.421 2.331 1.496 1.00 93.88 91 GLU A C 1
ATOM 680 O O . GLU A 1 91 ? 5.790 2.864 0.452 1.00 93.88 91 GLU A O 1
ATOM 685 N N . TYR A 1 92 ? 6.128 1.374 2.102 1.00 90.81 92 TYR A N 1
ATOM 686 C CA . TYR A 1 92 ? 7.413 0.904 1.593 1.00 90.81 92 TYR A CA 1
ATOM 687 C C . TYR A 1 92 ? 7.295 0.306 0.184 1.00 90.81 92 TYR A C 1
ATOM 689 O O . TYR A 1 92 ? 8.152 0.543 -0.673 1.00 90.81 92 TYR A O 1
ATOM 697 N N . ALA A 1 93 ? 6.227 -0.449 -0.083 1.00 91.12 93 ALA A N 1
ATOM 698 C CA . ALA A 1 93 ? 5.982 -1.014 -1.404 1.00 91.12 93 ALA A CA 1
ATOM 699 C C . ALA A 1 93 ? 5.710 0.078 -2.454 1.00 91.12 93 ALA A C 1
ATOM 701 O O . ALA A 1 93 ? 6.305 0.057 -3.531 1.00 91.12 93 ALA A O 1
ATOM 702 N N . VAL A 1 94 ? 4.873 1.068 -2.127 1.00 91.38 94 VAL A N 1
ATOM 703 C CA . VAL A 1 94 ? 4.559 2.207 -3.007 1.00 91.38 94 VAL A CA 1
ATOM 704 C C . VAL A 1 94 ? 5.788 3.087 -3.268 1.00 91.38 94 VAL A C 1
ATOM 706 O O . VAL A 1 94 ? 5.986 3.545 -4.395 1.00 91.38 94 VAL A O 1
ATOM 709 N N . ASP A 1 95 ? 6.641 3.304 -2.267 1.00 89.94 95 ASP A N 1
ATOM 710 C CA . ASP A 1 95 ? 7.930 3.986 -2.437 1.00 89.94 95 ASP A CA 1
ATOM 711 C C . ASP A 1 95 ? 8.867 3.196 -3.369 1.00 89.94 95 ASP A C 1
ATOM 713 O O . ASP A 1 95 ? 9.439 3.740 -4.317 1.00 89.94 95 ASP A O 1
ATOM 717 N N . THR A 1 96 ? 8.967 1.882 -3.156 1.00 87.00 96 THR A N 1
ATOM 718 C CA . THR A 1 96 ? 9.797 0.995 -3.981 1.00 87.00 96 THR A CA 1
ATOM 719 C C . THR A 1 96 ? 9.351 0.997 -5.440 1.00 87.00 96 THR A C 1
ATOM 721 O O . THR A 1 96 ? 10.201 1.077 -6.327 1.00 87.00 96 THR A O 1
ATOM 724 N N . LEU A 1 97 ? 8.042 0.970 -5.706 1.00 87.06 97 LEU A N 1
ATOM 725 C CA . LEU A 1 97 ? 7.501 1.076 -7.062 1.00 87.06 97 LEU A CA 1
ATOM 726 C C . LEU A 1 97 ? 7.936 2.362 -7.769 1.00 87.06 97 LEU A C 1
ATOM 728 O O . LEU A 1 97 ? 8.332 2.320 -8.932 1.00 87.06 97 LEU A O 1
ATOM 732 N N . GLN A 1 98 ? 7.858 3.499 -7.076 1.00 86.44 98 GLN A N 1
ATOM 733 C CA . GLN A 1 98 ? 8.211 4.796 -7.649 1.00 86.44 98 GLN A CA 1
ATOM 734 C C . GLN A 1 98 ? 9.709 4.885 -7.943 1.00 86.44 98 GLN A C 1
ATOM 736 O O . GLN A 1 98 ? 10.099 5.274 -9.045 1.00 86.44 98 GLN A O 1
ATOM 741 N N . ARG A 1 99 ? 10.555 4.468 -6.991 1.00 87.00 99 ARG A N 1
ATOM 742 C CA . ARG A 1 99 ? 12.015 4.467 -7.172 1.00 87.00 99 ARG A CA 1
ATOM 743 C C . ARG A 1 99 ? 12.472 3.494 -8.256 1.00 87.00 99 ARG A C 1
ATOM 745 O O . ARG A 1 99 ? 13.415 3.796 -8.979 1.00 87.00 99 ARG A O 1
ATOM 752 N N . ARG A 1 100 ? 11.802 2.345 -8.394 1.00 86.00 100 ARG A N 1
ATOM 753 C CA . ARG A 1 100 ? 12.147 1.273 -9.346 1.00 86.00 100 ARG A CA 1
ATOM 754 C C . ARG A 1 100 ? 11.214 1.235 -10.554 1.00 86.00 100 ARG A C 1
ATOM 756 O O . ARG A 1 100 ? 10.931 0.164 -11.084 1.00 86.00 100 ARG A O 1
ATOM 763 N N . LYS A 1 101 ? 10.722 2.390 -11.011 1.00 86.94 101 LYS A N 1
ATOM 764 C CA . LYS A 1 101 ? 9.666 2.435 -12.035 1.00 86.94 101 LYS A CA 1
ATOM 765 C C . LYS A 1 101 ? 9.999 1.701 -13.344 1.00 86.94 101 LYS A C 1
ATOM 767 O O . LYS A 1 101 ? 9.102 1.115 -13.937 1.00 86.94 101 LYS A O 1
ATOM 772 N N . LYS A 1 102 ? 11.276 1.680 -13.755 1.00 85.62 102 LYS A N 1
ATOM 773 C CA . LYS A 1 102 ? 11.754 0.925 -14.931 1.00 85.62 102 LYS A CA 1
ATOM 774 C C . LYS A 1 102 ? 11.609 -0.591 -14.740 1.00 85.62 102 LYS A C 1
ATOM 776 O O . LYS A 1 102 ? 11.051 -1.265 -15.593 1.00 85.62 102 LYS A O 1
ATOM 781 N N . PHE A 1 103 ? 12.017 -1.108 -13.582 1.00 84.81 103 PHE A N 1
ATOM 782 C CA . PHE A 1 103 ? 11.897 -2.530 -13.235 1.00 84.81 103 PHE A CA 1
ATOM 783 C C . PHE A 1 103 ? 10.437 -3.016 -13.264 1.00 84.81 103 PHE A C 1
ATOM 785 O O . PHE A 1 103 ? 10.140 -4.124 -13.701 1.00 84.81 103 PHE A O 1
ATOM 792 N N . TYR A 1 104 ? 9.503 -2.158 -12.842 1.00 87.62 104 TYR A N 1
ATOM 793 C CA . TYR A 1 104 ? 8.065 -2.445 -12.839 1.00 87.62 104 TYR A CA 1
ATOM 794 C C . TYR A 1 104 ? 7.334 -1.998 -14.118 1.00 87.62 104 TYR A C 1
ATOM 796 O O . TYR A 1 104 ? 6.107 -2.054 -14.173 1.00 87.62 104 TYR A O 1
ATOM 804 N N . GLU A 1 105 ? 8.035 -1.580 -15.175 1.00 89.44 105 GLU A N 1
ATOM 805 C CA . GLU A 1 105 ? 7.402 -1.047 -16.392 1.00 89.44 105 GLU A CA 1
ATOM 806 C C . GLU A 1 105 ? 6.442 -2.055 -17.047 1.00 89.44 105 GLU A C 1
ATOM 808 O O . GLU A 1 105 ? 5.355 -1.700 -17.508 1.00 89.44 105 GLU A O 1
ATOM 813 N N . SER A 1 106 ? 6.798 -3.343 -17.039 1.00 90.38 106 SER A N 1
ATOM 814 C CA . SER A 1 106 ? 5.929 -4.407 -17.559 1.00 90.38 106 SER A CA 1
ATOM 815 C C . SER A 1 106 ? 4.615 -4.532 -16.773 1.00 90.38 106 SER A C 1
ATOM 817 O O . SER A 1 106 ? 3.564 -4.794 -17.358 1.00 90.38 106 SER A O 1
ATOM 819 N N . ASN A 1 107 ? 4.650 -4.283 -15.462 1.00 91.69 107 ASN A N 1
ATOM 820 C CA . ASN A 1 107 ? 3.476 -4.240 -14.600 1.00 91.69 107 ASN A CA 1
ATOM 821 C C . ASN A 1 107 ? 2.619 -2.998 -14.86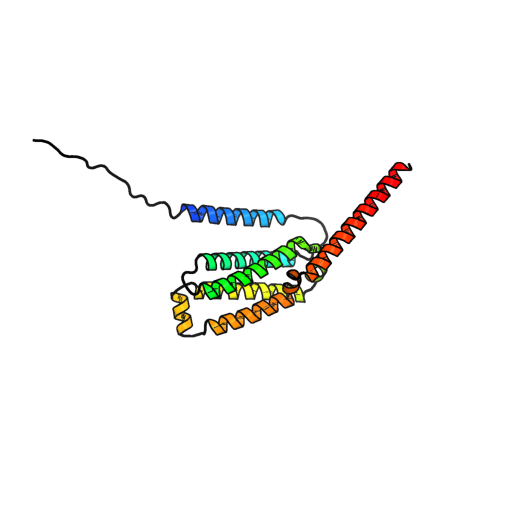9 1.00 91.69 107 ASN A C 1
ATOM 823 O O . ASN A 1 107 ? 1.400 -3.105 -14.962 1.00 91.69 107 ASN A O 1
ATOM 827 N N . PHE A 1 108 ? 3.235 -1.833 -15.063 1.00 90.81 108 PHE A N 1
ATOM 828 C CA . PHE A 1 108 ? 2.510 -0.598 -15.368 1.00 90.81 108 PHE A CA 1
ATOM 829 C C . PHE A 1 108 ? 1.749 -0.649 -16.707 1.00 90.81 108 PHE A C 1
ATOM 831 O O . PHE A 1 108 ? 0.761 0.056 -16.891 1.00 90.81 108 PHE A O 1
ATOM 838 N N . LYS A 1 109 ? 2.152 -1.524 -17.635 1.00 91.69 109 LYS A N 1
ATOM 839 C CA . LYS A 1 109 ? 1.455 -1.746 -18.916 1.00 91.69 109 LYS A CA 1
ATOM 840 C C . LYS A 1 109 ? 0.249 -2.692 -18.816 1.00 91.69 109 LYS A C 1
ATOM 842 O O . LYS A 1 109 ? -0.464 -2.879 -19.801 1.00 91.69 109 LYS A O 1
ATOM 847 N N . ARG A 1 110 ? 0.022 -3.318 -17.659 1.00 93.06 110 ARG A N 1
ATOM 848 C CA . ARG A 1 110 ? -0.983 -4.368 -17.461 1.00 93.06 110 ARG A CA 1
ATOM 849 C C . ARG A 1 110 ? -2.274 -3.834 -16.834 1.00 93.06 110 ARG A C 1
ATOM 851 O O . ARG A 1 110 ? -2.265 -3.319 -15.718 1.00 93.06 110 ARG A O 1
ATOM 858 N N . GLN A 1 111 ? -3.404 -4.036 -17.518 1.00 93.19 111 GLN A N 1
ATOM 859 C CA . GLN A 1 111 ? -4.724 -3.605 -17.033 1.00 93.19 111 GLN A CA 1
ATOM 860 C C . GLN A 1 111 ? -5.139 -4.312 -15.736 1.00 93.19 111 GLN A C 1
ATOM 862 O O . GLN A 1 111 ? -5.650 -3.675 -14.822 1.00 93.19 111 GLN A O 1
ATOM 867 N N . ASP A 1 112 ? -4.879 -5.613 -15.616 1.00 94.00 112 ASP A N 1
ATOM 868 C CA . ASP A 1 112 ? -5.208 -6.374 -14.408 1.00 94.00 112 ASP A CA 1
ATOM 869 C C . ASP A 1 112 ? -4.432 -5.872 -13.179 1.00 94.00 112 ASP A C 1
ATOM 871 O O . ASP A 1 112 ? -4.952 -5.874 -12.060 1.00 94.00 112 ASP A O 1
ATOM 875 N N . TRP A 1 113 ? -3.214 -5.370 -13.396 1.00 93.94 113 TRP A N 1
ATOM 876 C CA . TRP A 1 113 ? -2.398 -4.746 -12.359 1.00 93.94 113 TRP A CA 1
ATOM 877 C C . TRP A 1 113 ? -2.896 -3.336 -11.997 1.00 93.94 113 TRP A C 1
ATOM 879 O O . TRP A 1 113 ? -2.914 -2.972 -10.821 1.00 93.94 113 TRP A O 1
ATOM 889 N N . TYR A 1 114 ? -3.403 -2.572 -12.970 1.00 95.19 114 TYR A N 1
ATOM 890 C CA . TYR A 1 114 ? -4.116 -1.314 -12.713 1.00 95.19 114 TYR A CA 1
ATOM 891 C C . TYR A 1 114 ? -5.389 -1.527 -11.881 1.00 95.19 114 TYR A C 1
ATOM 893 O O . TYR A 1 114 ? -5.634 -0.819 -10.899 1.00 95.19 114 TYR A O 1
ATOM 901 N N . ASP A 1 115 ? -6.181 -2.544 -12.215 1.00 96.25 115 ASP A N 1
ATOM 902 C CA . ASP A 1 115 ? -7.389 -2.894 -11.468 1.00 96.25 115 ASP A CA 1
ATOM 903 C C . ASP A 1 115 ? -7.043 -3.354 -10.043 1.00 96.25 115 ASP A C 1
ATOM 905 O O . ASP A 1 115 ? -7.733 -2.996 -9.085 1.00 96.25 115 ASP A O 1
ATOM 909 N N . ALA A 1 116 ? -5.950 -4.108 -9.876 1.00 96.31 116 ALA A N 1
ATOM 910 C CA . ALA A 1 116 ? -5.427 -4.481 -8.561 1.00 96.31 116 ALA A CA 1
ATOM 911 C C . ALA A 1 116 ? -5.013 -3.255 -7.735 1.00 96.31 116 ALA A C 1
ATOM 913 O O . ALA A 1 116 ? -5.299 -3.200 -6.538 1.00 96.31 116 ALA A O 1
ATOM 914 N N . PHE A 1 117 ? -4.420 -2.240 -8.367 1.00 97.06 117 PHE A N 1
ATOM 915 C CA . PHE A 1 117 ? -4.030 -1.009 -7.685 1.00 97.06 117 PHE A CA 1
ATOM 916 C C . PHE A 1 117 ? -5.251 -0.207 -7.210 1.00 97.06 117 PHE A C 1
ATOM 918 O O . PHE A 1 117 ? -5.260 0.310 -6.092 1.00 97.06 117 PHE A O 1
ATOM 925 N N . ASN A 1 118 ? -6.323 -0.158 -8.006 1.00 97.94 118 ASN A N 1
ATOM 926 C CA . ASN A 1 118 ? -7.592 0.435 -7.573 1.00 97.94 118 ASN A CA 1
ATOM 927 C C . ASN A 1 118 ? -8.173 -0.296 -6.354 1.00 97.94 118 ASN A C 1
ATOM 929 O O . ASN A 1 118 ? -8.507 0.344 -5.355 1.00 97.94 118 ASN A O 1
ATOM 933 N N . ARG A 1 119 ? -8.211 -1.638 -6.383 1.00 98.25 119 ARG A N 1
ATOM 934 C CA . ARG A 1 119 ? -8.651 -2.441 -5.226 1.00 98.25 119 ARG A CA 1
ATOM 935 C C . ARG A 1 119 ? -7.793 -2.177 -3.992 1.00 98.25 119 ARG A C 1
ATOM 937 O O . ARG A 1 119 ? -8.326 -2.067 -2.893 1.00 98.25 119 ARG A O 1
ATOM 944 N N . PHE A 1 120 ? -6.479 -2.049 -4.160 1.00 97.81 120 PHE A N 1
ATOM 945 C CA . PHE A 1 120 ? -5.563 -1.702 -3.077 1.00 97.81 120 PHE A CA 1
ATOM 946 C C . PHE A 1 120 ? -5.905 -0.354 -2.437 1.00 97.81 120 PHE A C 1
ATOM 948 O O . PHE A 1 120 ? -6.027 -0.271 -1.214 1.00 97.81 120 PHE A O 1
ATOM 955 N N . VAL A 1 121 ? -6.143 0.679 -3.248 1.00 98.25 121 VAL A N 1
ATOM 956 C CA . VAL A 1 121 ? -6.584 1.992 -2.761 1.00 98.25 121 VAL A CA 1
ATOM 957 C C . VAL A 1 121 ? -7.900 1.887 -1.985 1.00 98.25 121 VAL A C 1
ATOM 959 O O . VAL A 1 121 ? -8.029 2.492 -0.920 1.00 98.25 121 VAL A O 1
ATOM 962 N N . ASP A 1 122 ? -8.867 1.110 -2.469 1.00 98.50 122 ASP A N 1
ATOM 963 C CA . ASP A 1 122 ? -10.148 0.936 -1.780 1.00 98.50 122 ASP A CA 1
ATOM 964 C C . ASP A 1 122 ? -10.003 0.193 -0.446 1.00 98.50 122 ASP A C 1
ATOM 966 O O . ASP A 1 122 ? -10.580 0.611 0.558 1.00 98.50 122 ASP A O 1
ATOM 970 N N . VAL A 1 123 ? -9.149 -0.832 -0.382 1.00 98.50 123 VAL A N 1
ATOM 971 C CA . VAL A 1 123 ? -8.830 -1.516 0.880 1.00 98.50 123 VAL A CA 1
ATOM 972 C C . VAL A 1 123 ? -8.154 -0.568 1.876 1.00 98.50 123 VAL A C 1
ATOM 974 O O . VAL A 1 123 ? -8.488 -0.594 3.062 1.00 98.50 123 VAL A O 1
ATOM 977 N N . LEU A 1 124 ? -7.253 0.311 1.425 1.00 98.44 124 LEU A N 1
ATOM 978 C CA . LEU A 1 124 ? -6.662 1.333 2.295 1.00 98.44 124 LEU A CA 1
ATOM 979 C C . LEU A 1 124 ? -7.724 2.301 2.839 1.00 98.44 124 LEU A C 1
ATOM 981 O O . LEU A 1 124 ? -7.686 2.635 4.027 1.00 98.44 124 LEU A O 1
ATOM 985 N N . LYS A 1 125 ? -8.698 2.728 2.018 1.00 98.56 125 LYS A N 1
ATOM 986 C CA . LYS A 1 125 ? -9.822 3.568 2.483 1.00 98.56 125 LYS A CA 1
ATOM 987 C C . LYS A 1 125 ? -10.635 2.855 3.560 1.00 98.56 125 LYS A C 1
ATOM 989 O O . LYS A 1 125 ? -10.960 3.466 4.579 1.00 98.56 125 LYS A O 1
ATOM 994 N N . ASP A 1 126 ? -10.937 1.576 3.356 1.00 97.81 126 ASP A N 1
ATOM 995 C CA . ASP A 1 126 ? -11.678 0.767 4.322 1.00 97.81 126 ASP A CA 1
ATOM 996 C C . ASP A 1 126 ? -10.914 0.628 5.647 1.00 97.81 126 ASP A C 1
ATOM 998 O O . ASP A 1 126 ? -11.496 0.824 6.717 1.00 97.81 126 ASP A O 1
ATOM 1002 N N . ILE A 1 127 ? -9.601 0.372 5.588 1.00 97.81 127 ILE A N 1
ATOM 1003 C CA . ILE A 1 127 ? -8.716 0.343 6.763 1.00 97.81 127 ILE A CA 1
ATOM 1004 C C . ILE A 1 127 ? -8.752 1.681 7.502 1.00 97.81 127 ILE A C 1
ATOM 1006 O O . ILE A 1 127 ? -8.940 1.710 8.719 1.00 97.81 127 ILE A O 1
ATOM 1010 N N . ARG A 1 128 ? -8.611 2.794 6.778 1.00 97.62 128 ARG A N 1
ATOM 1011 C CA . ARG A 1 128 ? -8.620 4.145 7.350 1.00 97.62 128 ARG A CA 1
ATOM 1012 C C . ARG A 1 128 ? -9.941 4.473 8.026 1.00 97.62 128 ARG A C 1
ATOM 1014 O O . ARG A 1 128 ? -9.949 5.010 9.134 1.00 97.62 128 ARG A O 1
ATOM 1021 N N . ASN A 1 129 ? -11.057 4.132 7.392 1.00 95.25 129 ASN A N 1
ATOM 1022 C CA . ASN A 1 129 ? -12.381 4.345 7.965 1.00 95.25 129 ASN A CA 1
ATOM 1023 C C . ASN A 1 129 ? -12.585 3.495 9.221 1.00 95.25 129 ASN A C 1
ATOM 1025 O O . ASN A 1 129 ? -13.012 4.026 10.245 1.00 95.25 129 ASN A O 1
ATOM 1029 N N . PHE A 1 130 ? -12.207 2.218 9.182 1.00 92.88 130 PHE A N 1
ATOM 1030 C CA . PHE A 1 130 ? -12.290 1.334 10.340 1.00 92.88 130 PHE A CA 1
ATOM 1031 C C . PHE A 1 130 ? -11.428 1.828 11.507 1.00 92.88 130 PHE A C 1
ATOM 1033 O O . PHE A 1 130 ? -11.931 1.955 12.623 1.00 92.88 130 PHE A O 1
ATOM 1040 N N . ALA A 1 131 ? -10.167 2.193 11.247 1.00 93.00 131 ALA A N 1
ATOM 1041 C CA . ALA A 1 131 ? -9.261 2.753 12.248 1.00 93.00 131 ALA A CA 1
ATOM 1042 C C . ALA A 1 131 ? -9.849 4.015 12.899 1.00 93.00 131 ALA A C 1
ATOM 1044 O O . ALA A 1 131 ? -9.823 4.147 14.122 1.00 93.00 131 ALA A O 1
ATOM 1045 N N . LYS A 1 132 ? -10.430 4.915 12.095 1.00 92.00 132 LYS A N 1
ATOM 1046 C CA . LYS A 1 132 ? -11.083 6.141 12.575 1.00 92.00 132 LYS A CA 1
ATOM 1047 C C . LYS A 1 132 ? -12.310 5.857 13.438 1.00 92.00 132 LYS A C 1
ATOM 1049 O O . LYS A 1 132 ? -12.556 6.565 14.410 1.00 92.00 132 LYS A O 1
ATOM 1054 N N . GLU A 1 133 ? -13.116 4.863 13.078 1.00 88.00 133 GLU A N 1
ATOM 1055 C CA . GLU A 1 133 ? -14.284 4.516 13.881 1.00 88.00 133 GLU A CA 1
ATOM 1056 C C . GLU A 1 133 ? -13.851 3.952 15.239 1.00 88.00 133 GLU A C 1
ATOM 1058 O O . GLU A 1 133 ? -14.287 4.444 16.280 1.00 88.00 133 GLU A O 1
ATOM 1063 N N . ILE A 1 134 ? -12.948 2.972 15.258 1.00 86.75 134 ILE A N 1
ATOM 1064 C CA . ILE A 1 134 ? -12.562 2.295 16.503 1.00 86.75 134 ILE A CA 1
ATOM 1065 C C . ILE A 1 134 ? -11.598 3.111 17.376 1.00 86.75 134 ILE A C 1
ATOM 1067 O O . ILE A 1 134 ? -11.413 2.757 18.540 1.00 86.75 134 ILE A O 1
ATOM 1071 N N . SER A 1 135 ? -11.007 4.202 16.876 1.00 86.31 135 SER A N 1
ATOM 1072 C CA . SER A 1 135 ? -10.142 5.082 17.677 1.00 86.31 135 SER A CA 1
ATOM 1073 C C . SER A 1 135 ? -10.905 5.944 18.687 1.00 86.31 135 SER A C 1
ATOM 1075 O O . SER A 1 135 ? -10.289 6.488 19.605 1.00 86.31 135 SER A O 1
ATOM 1077 N N . THR A 1 136 ? -12.237 6.038 18.565 1.00 77.00 136 THR A N 1
ATOM 1078 C CA . THR A 1 136 ? -13.091 6.895 19.404 1.00 77.00 136 THR A CA 1
ATOM 1079 C C . THR A 1 136 ? -14.121 6.103 20.217 1.00 77.00 136 THR A C 1
ATOM 1081 O O . THR A 1 136 ? -14.626 5.066 19.783 1.00 77.00 136 THR A O 1
ATOM 1084 N N . ILE A 1 137 ? -14.525 6.640 21.378 1.00 70.94 137 ILE A N 1
ATOM 1085 C CA . ILE A 1 137 ? -15.575 6.052 22.241 1.00 70.94 137 ILE A CA 1
ATOM 1086 C C . ILE A 1 137 ? -16.903 5.890 21.492 1.00 70.94 137 ILE A C 1
ATOM 1088 O O . ILE A 1 137 ? -17.579 4.870 21.626 1.00 70.94 137 ILE A O 1
ATOM 1092 N N . ARG A 1 138 ? -17.290 6.894 20.694 1.00 70.62 138 ARG A N 1
ATOM 1093 C CA . ARG A 1 138 ? -18.559 6.881 19.947 1.00 70.62 138 ARG A CA 1
ATOM 1094 C C . ARG A 1 138 ? -18.584 5.771 18.902 1.00 70.62 138 ARG A C 1
ATOM 1096 O O . ARG A 1 138 ? -19.607 5.107 18.752 1.00 70.62 138 ARG A O 1
ATOM 1103 N N . GLY A 1 139 ? -17.469 5.536 18.212 1.00 65.00 139 GLY A N 1
ATOM 1104 C CA . GLY A 1 139 ? -17.377 4.406 17.297 1.00 65.00 139 GLY A CA 1
ATOM 1105 C C . GLY A 1 139 ? -17.359 3.073 18.040 1.00 65.00 139 GLY A C 1
ATOM 1106 O O . GLY A 1 139 ? -18.109 2.178 17.668 1.00 65.00 139 GLY A O 1
ATOM 1107 N N . TYR A 1 140 ? -16.643 2.955 19.162 1.00 60.53 140 TYR A N 1
ATOM 1108 C CA . TYR A 1 140 ? -16.685 1.744 19.993 1.00 60.53 140 TYR A CA 1
ATOM 1109 C C . TYR A 1 140 ? -18.117 1.364 20.428 1.00 60.53 140 TYR A C 1
ATOM 1111 O O . TYR A 1 140 ? -18.517 0.205 20.321 1.00 60.53 140 TYR A O 1
ATOM 1119 N N . GLN A 1 141 ? -18.939 2.343 20.823 1.00 66.62 141 GLN A N 1
ATOM 1120 C CA . GLN A 1 141 ? -20.348 2.125 21.182 1.00 66.62 141 GLN A CA 1
ATOM 1121 C C . GLN A 1 141 ? -21.225 1.627 20.016 1.00 66.62 141 GLN A C 1
ATOM 1123 O O . GLN A 1 141 ? -22.204 0.920 20.260 1.00 66.62 141 GLN A O 1
ATOM 1128 N N . LYS A 1 142 ? -20.888 1.969 18.763 1.00 66.12 142 LYS A N 1
ATOM 1129 C CA . LYS A 1 142 ? -21.559 1.462 17.550 1.00 66.12 142 LYS A CA 1
ATOM 1130 C C . LYS A 1 142 ? -21.254 -0.027 17.342 1.00 66.12 142 LYS A C 1
ATOM 1132 O O . LYS A 1 142 ? -22.170 -0.806 17.095 1.00 66.12 142 LYS A O 1
ATOM 1137 N N . TYR A 1 143 ? -19.998 -0.437 17.530 1.00 63.25 143 TYR A N 1
ATOM 1138 C CA . TYR A 1 143 ? -19.578 -1.835 17.367 1.00 63.25 143 TYR A CA 1
ATOM 1139 C C . TYR A 1 143 ? -20.176 -2.773 18.425 1.00 63.25 143 TYR A C 1
ATOM 1141 O O . TYR A 1 143 ? -20.568 -3.886 18.094 1.00 63.25 143 TYR A O 1
ATOM 1149 N N . LEU A 1 144 ? -20.403 -2.309 19.659 1.00 62.38 144 LEU A N 1
ATOM 1150 C CA . LEU A 1 144 ? -21.115 -3.102 20.678 1.00 62.38 144 LEU A CA 1
ATOM 1151 C C . LEU A 1 144 ? -22.554 -3.497 20.281 1.00 62.38 144 LEU A C 1
ATOM 1153 O O . LEU A 1 144 ? -23.135 -4.368 20.924 1.00 62.38 144 LEU A O 1
ATOM 1157 N N . LYS A 1 145 ? -23.146 -2.854 19.262 1.00 59.00 145 LYS A N 1
ATOM 1158 C CA . LYS A 1 145 ? -24.558 -3.020 18.886 1.00 59.00 145 LYS A CA 1
ATOM 1159 C C . LYS A 1 145 ? -24.793 -3.676 17.522 1.00 59.00 145 LYS A C 1
ATOM 1161 O O . LYS A 1 145 ? -25.924 -4.083 17.274 1.00 59.00 145 LYS A O 1
ATOM 1166 N N . SER A 1 146 ? -23.794 -3.758 16.636 1.00 57.69 146 SER A N 1
ATOM 1167 C CA . SER A 1 146 ? -24.035 -4.199 15.249 1.00 57.69 146 SER A CA 1
ATOM 1168 C C . SER A 1 146 ? -22.923 -4.996 14.560 1.00 57.69 146 SER A C 1
ATOM 1170 O O . SER A 1 146 ? -23.212 -5.591 13.526 1.00 57.69 146 SER A O 1
ATOM 1172 N N . TYR A 1 147 ? -21.674 -5.005 15.050 1.00 63.28 147 TYR A N 1
ATOM 1173 C CA . TYR A 1 147 ? -20.567 -5.696 14.365 1.00 63.28 147 TYR A CA 1
ATOM 1174 C C . TYR A 1 147 ? -19.405 -6.019 15.315 1.00 63.28 147 TYR A C 1
ATOM 1176 O O . TYR A 1 147 ? -19.044 -5.208 16.163 1.00 63.28 147 TYR A O 1
ATOM 1184 N N . SER A 1 148 ? -18.761 -7.172 15.145 1.00 77.88 148 SER A N 1
ATOM 1185 C CA . SER A 1 148 ? -17.554 -7.531 15.900 1.00 77.88 148 SER A CA 1
ATOM 1186 C C . SER A 1 148 ? -16.328 -6.807 15.323 1.00 77.88 148 SER A C 1
ATOM 1188 O O . SER A 1 148 ? -16.038 -6.907 14.130 1.00 77.88 148 SER A O 1
ATOM 1190 N N . ILE A 1 149 ? -15.580 -6.086 16.172 1.00 81.44 149 ILE A N 1
ATOM 1191 C CA . ILE A 1 149 ? -14.291 -5.458 15.803 1.00 81.44 149 ILE A CA 1
ATOM 1192 C C . ILE A 1 149 ? -13.321 -6.516 15.262 1.00 81.44 149 ILE A C 1
ATOM 1194 O O . ILE A 1 149 ? -12.582 -6.247 14.317 1.00 81.44 149 ILE A O 1
ATOM 1198 N N . LYS A 1 150 ? -13.346 -7.720 15.846 1.00 84.31 150 LYS A N 1
ATOM 1199 C CA . LYS A 1 150 ? -12.517 -8.848 15.421 1.00 84.31 150 LYS A CA 1
ATOM 1200 C C . LYS A 1 150 ? -12.845 -9.245 13.983 1.00 84.31 150 LYS A C 1
ATOM 1202 O O . LYS A 1 150 ? -11.948 -9.256 13.150 1.00 84.31 150 LYS A O 1
ATOM 1207 N N . ASP A 1 151 ? -14.117 -9.485 13.686 1.00 87.50 151 ASP A N 1
ATOM 1208 C CA . ASP A 1 151 ? -14.551 -9.993 12.381 1.00 87.50 151 ASP A CA 1
ATOM 1209 C C . ASP A 1 151 ? -14.242 -8.971 11.283 1.00 87.50 151 ASP A C 1
ATOM 1211 O O . ASP A 1 151 ? -13.752 -9.328 10.212 1.00 87.50 151 ASP A O 1
ATOM 1215 N N . LYS A 1 152 ? -14.448 -7.674 11.567 1.00 89.00 152 LYS A N 1
ATOM 1216 C CA . LYS A 1 152 ? -14.104 -6.621 10.607 1.00 89.00 152 LYS A CA 1
ATOM 1217 C C . LYS A 1 152 ? -12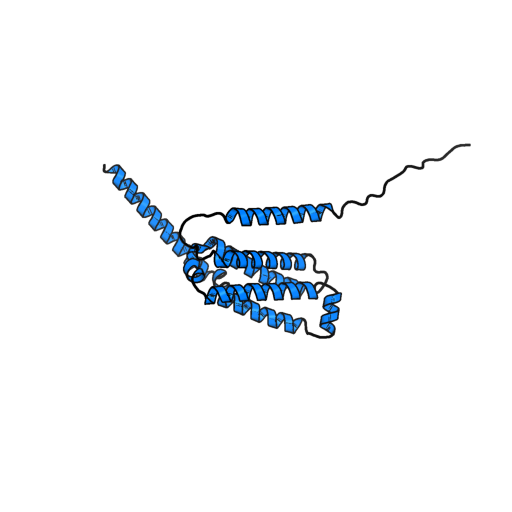.598 -6.515 10.385 1.00 89.00 152 LYS A C 1
ATOM 1219 O O . LYS A 1 152 ? -12.158 -6.338 9.252 1.00 89.00 152 LYS A O 1
ATOM 1224 N N . PHE A 1 153 ? -11.802 -6.632 11.445 1.00 90.00 153 PHE A N 1
ATOM 1225 C CA . PHE A 1 153 ? -10.352 -6.649 11.312 1.00 90.00 153 PHE A CA 1
ATOM 1226 C C . PHE A 1 153 ? -9.869 -7.856 10.501 1.00 90.00 153 PHE A C 1
ATOM 1228 O O . PHE A 1 153 ? -9.004 -7.693 9.645 1.00 90.00 153 PHE A O 1
ATOM 1235 N N . GLU A 1 154 ? -10.414 -9.049 10.738 1.00 91.88 154 GLU A N 1
ATOM 1236 C CA . GLU A 1 154 ? -10.072 -10.266 9.993 1.00 91.88 154 GLU A CA 1
ATOM 1237 C C . GLU A 1 154 ? -10.446 -10.134 8.510 1.00 91.88 154 GLU A C 1
ATOM 1239 O O . GLU A 1 154 ? -9.606 -10.383 7.647 1.00 91.88 154 GLU A O 1
ATOM 1244 N N . GLU A 1 155 ? -11.645 -9.629 8.201 1.00 94.69 155 GLU A N 1
ATOM 1245 C CA . GLU A 1 155 ? -12.078 -9.330 6.829 1.00 94.69 155 GLU A CA 1
ATOM 1246 C C . GLU A 1 155 ? -11.103 -8.373 6.121 1.00 94.69 155 GLU A C 1
ATOM 1248 O O . GLU A 1 155 ? -10.659 -8.637 5.000 1.00 94.69 155 GLU A O 1
ATOM 1253 N N . LEU A 1 156 ? -10.739 -7.267 6.779 1.00 95.88 156 LEU A N 1
ATOM 1254 C CA . LEU A 1 156 ? -9.811 -6.280 6.222 1.00 95.88 156 LEU A CA 1
ATOM 1255 C C . LEU A 1 156 ? -8.391 -6.828 6.088 1.00 95.88 156 LEU A C 1
ATOM 1257 O O . LEU A 1 156 ? -7.710 -6.495 5.123 1.00 95.88 156 LEU A O 1
ATOM 1261 N N . SER A 1 157 ? -7.960 -7.684 7.015 1.00 94.00 157 SER A N 1
ATOM 1262 C CA . SER A 1 157 ? -6.663 -8.365 6.954 1.00 94.00 157 SER A CA 1
ATOM 1263 C C . SER A 1 157 ? -6.564 -9.219 5.694 1.00 94.00 157 SER A C 1
ATOM 1265 O O . SER A 1 157 ? -5.630 -9.059 4.918 1.00 94.00 157 SER A O 1
ATOM 1267 N N . VAL A 1 158 ? -7.574 -10.057 5.441 1.00 96.62 158 VAL A N 1
ATOM 1268 C CA . VAL A 1 158 ? -7.610 -10.934 4.263 1.00 96.62 158 VAL A CA 1
ATOM 1269 C C . VAL A 1 158 ? -7.648 -10.122 2.970 1.00 96.62 158 VAL A C 1
ATOM 1271 O O . VAL A 1 158 ? -6.912 -10.424 2.028 1.00 96.62 158 VAL A O 1
ATOM 1274 N N . LYS A 1 159 ? -8.475 -9.070 2.917 1.00 97.50 159 LYS A N 1
ATOM 1275 C CA . LYS A 1 159 ? -8.536 -8.167 1.758 1.00 97.50 159 LYS A CA 1
ATOM 1276 C C . LYS A 1 159 ? -7.188 -7.502 1.493 1.00 97.50 159 LYS A C 1
ATOM 1278 O O . LYS A 1 159 ? -6.745 -7.496 0.349 1.00 97.50 159 LYS A O 1
ATOM 1283 N N . TYR A 1 160 ? -6.541 -6.989 2.539 1.00 96.56 160 TYR A N 1
ATOM 1284 C CA . TYR A 1 160 ? -5.221 -6.366 2.465 1.00 96.56 160 TYR A CA 1
ATOM 1285 C C . TYR A 1 160 ? -4.164 -7.340 1.944 1.00 96.56 160 TYR A C 1
ATOM 1287 O O . TYR A 1 160 ? -3.495 -7.048 0.956 1.00 96.56 160 TYR A O 1
ATOM 1295 N N . ASP A 1 161 ? -4.061 -8.524 2.542 1.00 95.00 161 ASP A N 1
ATOM 1296 C CA . ASP A 1 161 ? -3.069 -9.522 2.142 1.00 95.00 161 ASP A CA 1
ATOM 1297 C C . ASP A 1 161 ? -3.285 -9.974 0.686 1.00 95.00 161 ASP A C 1
ATOM 1299 O O . ASP A 1 161 ? -2.325 -10.164 -0.063 1.00 95.00 161 ASP A O 1
ATOM 1303 N N . THR A 1 162 ? -4.546 -10.069 0.252 1.00 95.19 162 THR A N 1
ATOM 1304 C CA . THR A 1 162 ? -4.907 -10.404 -1.133 1.00 95.19 162 THR A CA 1
ATOM 1305 C C . THR A 1 162 ? -4.434 -9.333 -2.114 1.00 95.19 162 THR A C 1
ATOM 1307 O O . THR A 1 162 ? -3.740 -9.658 -3.073 1.00 95.19 162 THR A O 1
ATOM 1310 N N . VAL A 1 163 ? -4.742 -8.052 -1.873 1.00 95.88 163 VAL A N 1
ATOM 1311 C CA . VAL A 1 163 ? -4.332 -6.978 -2.799 1.00 95.88 163 VAL A CA 1
ATOM 1312 C C . VAL A 1 163 ? -2.816 -6.764 -2.807 1.00 95.88 163 VAL A C 1
ATOM 1314 O O . VAL A 1 163 ? -2.245 -6.496 -3.862 1.00 95.88 163 VAL A O 1
ATOM 1317 N N . MET A 1 164 ? -2.139 -6.952 -1.668 1.00 93.31 164 MET A N 1
ATOM 1318 C CA . MET A 1 164 ? -0.672 -6.920 -1.599 1.00 93.31 164 MET A CA 1
ATOM 1319 C C . MET A 1 164 ? -0.046 -8.039 -2.435 1.00 93.31 164 MET A C 1
ATOM 1321 O O . MET A 1 164 ? 0.986 -7.829 -3.076 1.00 93.31 164 MET A O 1
ATOM 1325 N N . LYS A 1 165 ? -0.674 -9.219 -2.458 1.00 92.06 165 LYS A N 1
ATOM 1326 C CA . LYS A 1 165 ? -0.242 -10.344 -3.287 1.00 92.06 165 LYS A CA 1
ATOM 1327 C C . LYS A 1 165 ? -0.516 -10.102 -4.772 1.00 92.06 165 LYS A C 1
ATOM 1329 O O . LYS A 1 165 ? 0.391 -10.311 -5.568 1.00 92.06 165 LYS A O 1
ATOM 1334 N N . ASP A 1 166 ? -1.707 -9.628 -5.140 1.00 92.38 166 ASP A N 1
ATOM 1335 C CA . ASP A 1 166 ? -2.071 -9.318 -6.536 1.00 92.38 166 ASP A CA 1
ATOM 1336 C C . ASP A 1 166 ? -1.100 -8.311 -7.172 1.00 92.38 166 ASP A C 1
ATOM 1338 O O . ASP A 1 166 ? -0.753 -8.409 -8.351 1.00 92.38 166 ASP A O 1
ATOM 1342 N N . LEU A 1 167 ? -0.632 -7.350 -6.372 1.00 91.88 167 LEU A N 1
ATOM 1343 C CA . LEU A 1 167 ? 0.333 -6.343 -6.798 1.00 91.88 167 LEU A CA 1
ATOM 1344 C C . LEU A 1 167 ? 1.793 -6.810 -6.726 1.00 91.88 167 LEU A C 1
ATOM 1346 O O . LEU A 1 167 ? 2.681 -6.069 -7.144 1.00 91.88 167 LEU A O 1
ATOM 1350 N N . ASN A 1 168 ? 2.053 -8.026 -6.235 1.00 86.88 168 ASN A N 1
ATOM 1351 C CA . ASN A 1 168 ? 3.383 -8.549 -5.914 1.00 86.88 168 ASN A CA 1
ATOM 1352 C C . ASN A 1 168 ? 4.165 -7.678 -4.912 1.00 86.88 168 ASN A C 1
ATOM 1354 O O . ASN A 1 168 ? 5.394 -7.716 -4.862 1.00 86.88 168 ASN A O 1
ATOM 1358 N N . PHE A 1 169 ? 3.475 -6.924 -4.056 1.00 83.56 169 PHE A N 1
ATOM 1359 C CA . PHE A 1 169 ? 4.120 -6.095 -3.036 1.00 83.56 169 PHE A CA 1
ATOM 1360 C C . PHE A 1 169 ? 4.787 -6.938 -1.956 1.00 83.56 169 PHE A C 1
ATOM 1362 O O . PHE A 1 169 ? 5.837 -6.558 -1.457 1.00 83.56 169 PHE A O 1
ATOM 1369 N N . THR A 1 170 ? 4.252 -8.118 -1.637 1.00 70.56 170 THR A N 1
ATOM 1370 C CA . THR A 1 170 ? 4.916 -9.051 -0.712 1.00 70.56 170 THR A CA 1
ATOM 1371 C C . THR A 1 170 ? 6.283 -9.499 -1.238 1.00 70.56 170 THR A C 1
ATOM 1373 O O . THR A 1 170 ? 7.221 -9.652 -0.458 1.00 70.56 170 THR A O 1
ATOM 1376 N N . LEU A 1 171 ? 6.416 -9.663 -2.559 1.00 61.28 171 LEU A N 1
ATOM 1377 C CA . LEU A 1 171 ? 7.690 -9.977 -3.202 1.00 61.28 171 LEU A CA 1
ATOM 1378 C C . LEU A 1 171 ? 8.625 -8.763 -3.188 1.00 61.28 171 LEU A C 1
ATOM 1380 O O . LEU A 1 171 ? 9.797 -8.938 -2.876 1.00 61.28 171 LEU A O 1
ATOM 1384 N N . ALA A 1 172 ? 8.118 -7.544 -3.408 1.00 58.47 172 ALA A N 1
ATOM 1385 C CA . ALA A 1 172 ? 8.915 -6.312 -3.340 1.00 58.47 172 ALA A CA 1
ATOM 1386 C C . ALA A 1 172 ? 9.616 -6.093 -1.980 1.00 58.47 172 ALA A C 1
ATOM 1388 O O . ALA A 1 172 ? 10.643 -5.422 -1.925 1.00 58.47 172 ALA A O 1
ATOM 1389 N N . VAL A 1 173 ? 9.088 -6.673 -0.894 1.00 60.34 173 VAL A N 1
ATOM 1390 C CA . VAL A 1 173 ? 9.695 -6.650 0.455 1.00 60.34 173 VAL A CA 1
ATOM 1391 C C . VAL A 1 173 ? 10.610 -7.865 0.715 1.00 60.34 173 VAL A C 1
ATOM 1393 O O . VAL A 1 173 ? 11.273 -7.946 1.745 1.00 60.34 173 VAL A O 1
ATOM 1396 N N . SER A 1 174 ? 10.674 -8.835 -0.201 1.00 71.44 174 SER A N 1
ATOM 1397 C CA . SER A 1 174 ? 11.466 -10.057 -0.035 1.00 71.44 174 SER A CA 1
ATOM 1398 C C . SER A 1 174 ? 12.939 -9.869 -0.419 1.00 71.44 174 SER A C 1
ATOM 1400 O O . SER A 1 174 ? 13.280 -9.180 -1.381 1.00 71.44 174 SER A O 1
ATOM 1402 N N . ASN A 1 175 ? 13.826 -10.585 0.279 1.00 73.62 175 ASN A N 1
ATOM 1403 C CA . ASN A 1 175 ? 15.260 -10.610 -0.031 1.00 73.62 175 ASN A CA 1
ATOM 1404 C C . ASN A 1 175 ? 15.565 -11.142 -1.445 1.00 73.62 175 ASN A C 1
ATOM 1406 O O . ASN A 1 175 ? 16.652 -10.910 -1.961 1.00 73.62 175 ASN A O 1
ATOM 1410 N N . GLU A 1 176 ? 14.659 -11.907 -2.055 1.00 76.56 176 GLU A N 1
ATOM 1411 C CA . GLU A 1 176 ? 14.872 -12.507 -3.374 1.00 76.56 176 GLU A CA 1
ATOM 1412 C C . GLU A 1 176 ? 14.657 -11.512 -4.514 1.00 76.56 176 GLU A C 1
ATOM 1414 O O . GLU A 1 176 ? 15.535 -11.375 -5.364 1.00 76.56 176 GLU A O 1
ATOM 1419 N N . GLU A 1 177 ? 13.559 -10.755 -4.494 1.00 72.75 177 GLU A N 1
ATOM 1420 C CA . GLU A 1 177 ? 13.360 -9.649 -5.441 1.00 72.75 177 GLU A CA 1
ATOM 1421 C C . GLU A 1 177 ? 14.440 -8.585 -5.294 1.00 72.75 177 GLU A C 1
ATOM 1423 O O . GLU A 1 177 ? 14.899 -8.038 -6.294 1.00 72.75 177 GLU A O 1
ATOM 1428 N N . GLN A 1 178 ? 14.883 -8.327 -4.058 1.00 80.25 178 GLN A N 1
ATOM 1429 C CA . GLN A 1 178 ? 16.001 -7.425 -3.820 1.00 80.25 178 GLN A CA 1
ATOM 1430 C C . GLN A 1 178 ? 17.259 -7.908 -4.546 1.00 80.25 178 GLN A C 1
ATOM 1432 O O . GLN A 1 178 ? 17.842 -7.137 -5.294 1.00 80.25 178 GLN A O 1
ATOM 1437 N N . ARG A 1 179 ? 17.618 -9.194 -4.424 1.00 84.50 179 ARG A N 1
ATOM 1438 C CA . ARG A 1 179 ? 18.760 -9.766 -5.156 1.00 84.50 179 ARG A CA 1
ATOM 1439 C C . ARG A 1 179 ? 18.591 -9.699 -6.671 1.00 84.50 179 ARG A C 1
ATOM 1441 O O . ARG A 1 179 ? 19.576 -9.463 -7.363 1.00 84.50 179 ARG A O 1
ATOM 1448 N N . ARG A 1 180 ? 17.378 -9.923 -7.198 1.00 85.31 180 ARG A N 1
ATOM 1449 C CA . ARG A 1 180 ? 17.127 -9.806 -8.645 1.00 85.31 180 ARG A CA 1
ATOM 1450 C C . ARG A 1 180 ? 17.375 -8.378 -9.116 1.00 85.31 180 ARG A C 1
ATOM 1452 O O . ARG A 1 180 ? 18.102 -8.189 -10.082 1.00 85.31 180 ARG A O 1
ATOM 1459 N N . TYR A 1 181 ? 16.806 -7.407 -8.406 1.00 83.19 181 TYR A N 1
ATOM 1460 C CA . TYR A 1 181 ? 17.001 -5.992 -8.694 1.00 83.19 181 TYR A CA 1
ATOM 1461 C C . TYR A 1 181 ? 18.477 -5.584 -8.579 1.00 83.19 181 TYR A C 1
ATOM 1463 O O . TYR A 1 181 ? 18.997 -4.951 -9.487 1.00 83.19 181 TYR A O 1
ATOM 1471 N N . ASP A 1 182 ? 19.170 -5.998 -7.513 1.00 86.31 182 ASP A N 1
ATOM 1472 C CA . ASP A 1 182 ? 20.596 -5.705 -7.316 1.00 86.31 182 ASP A CA 1
ATOM 1473 C C . ASP A 1 182 ? 21.445 -6.256 -8.470 1.00 86.31 182 ASP A C 1
ATOM 1475 O O . ASP A 1 182 ? 22.355 -5.585 -8.950 1.00 86.31 182 ASP A O 1
ATOM 1479 N N . ASN A 1 183 ? 21.130 -7.467 -8.941 1.00 89.69 183 ASN A N 1
ATOM 1480 C CA . ASN A 1 183 ? 21.822 -8.075 -10.071 1.00 89.69 183 ASN A CA 1
ATOM 1481 C C . ASN A 1 183 ? 21.521 -7.355 -11.394 1.00 89.69 183 ASN A C 1
ATOM 1483 O O . ASN A 1 183 ? 22.429 -7.190 -12.198 1.00 89.69 183 ASN A O 1
ATOM 1487 N N . GLU A 1 184 ? 20.278 -6.924 -11.621 1.00 88.88 184 GLU A N 1
ATOM 1488 C CA . GLU A 1 184 ? 19.900 -6.143 -12.807 1.00 88.88 184 GLU A CA 1
ATOM 1489 C C . GLU A 1 184 ? 20.637 -4.798 -12.837 1.00 88.88 184 GLU A C 1
ATOM 1491 O O . GLU A 1 184 ? 21.306 -4.503 -13.822 1.00 88.88 184 GLU A O 1
ATOM 1496 N N . CYS A 1 185 ? 20.647 -4.057 -11.722 1.00 88.69 185 CYS A N 1
ATOM 1497 C CA . CYS A 1 185 ? 21.423 -2.820 -11.605 1.00 88.69 185 CYS A CA 1
ATOM 1498 C C . CYS A 1 185 ? 22.919 -3.046 -11.845 1.00 88.69 185 CYS A C 1
ATOM 1500 O O . CYS A 1 185 ? 23.545 -2.287 -12.574 1.00 88.69 185 CYS A O 1
ATOM 1502 N N . LEU A 1 186 ? 23.495 -4.106 -11.267 1.00 90.00 186 LEU A N 1
ATOM 1503 C CA . LEU A 1 186 ? 24.908 -4.420 -11.467 1.00 90.00 186 LEU A CA 1
ATOM 1504 C C . LEU A 1 186 ? 25.223 -4.740 -12.936 1.00 90.00 186 LEU A C 1
ATOM 1506 O O . LEU A 1 186 ? 26.280 -4.357 -13.433 1.00 90.00 186 LEU A O 1
ATOM 1510 N N . MET A 1 187 ? 24.338 -5.463 -13.625 1.00 90.56 187 MET A N 1
ATOM 1511 C CA . MET A 1 187 ? 24.521 -5.788 -15.040 1.00 90.56 187 MET A CA 1
ATOM 1512 C C . MET A 1 187 ? 24.431 -4.542 -15.926 1.00 90.56 187 MET A C 1
ATOM 1514 O O . MET A 1 187 ? 25.253 -4.414 -16.836 1.00 90.56 187 MET A O 1
ATOM 1518 N N . ASP A 1 188 ? 23.498 -3.635 -15.635 1.00 87.38 188 ASP A N 1
ATOM 1519 C CA . ASP A 1 188 ? 23.364 -2.352 -16.331 1.00 87.38 188 ASP A CA 1
ATOM 1520 C C . ASP A 1 188 ? 24.624 -1.489 -16.138 1.00 87.38 188 ASP A C 1
ATOM 1522 O O . ASP A 1 188 ? 25.239 -1.081 -17.123 1.00 87.38 188 ASP A O 1
ATOM 1526 N N . ASP A 1 189 ? 25.097 -1.319 -14.897 1.00 86.88 189 ASP A N 1
ATOM 1527 C CA . ASP A 1 189 ? 26.316 -0.551 -14.590 1.00 86.88 189 ASP A CA 1
ATOM 1528 C C . ASP A 1 189 ? 27.557 -1.124 -15.306 1.00 86.88 189 ASP A C 1
ATOM 1530 O O . ASP A 1 189 ? 28.399 -0.388 -15.832 1.00 86.88 189 ASP A O 1
ATOM 1534 N N . VAL A 1 190 ? 27.690 -2.457 -15.350 1.00 86.44 190 VAL A N 1
ATOM 1535 C CA . VAL A 1 190 ? 28.793 -3.131 -16.058 1.00 86.44 190 VAL A CA 1
ATOM 1536 C C . VAL A 1 190 ? 28.707 -2.901 -17.568 1.00 86.44 190 VAL A C 1
ATOM 1538 O O . VAL A 1 190 ? 29.744 -2.728 -18.216 1.00 86.44 190 VAL A O 1
ATOM 1541 N N . ALA A 1 191 ? 27.501 -2.910 -18.139 1.00 86.19 191 ALA A N 1
ATOM 1542 C CA . ALA A 1 191 ? 27.294 -2.649 -19.557 1.00 86.19 191 ALA A CA 1
ATOM 1543 C C . ALA A 1 191 ? 27.649 -1.199 -19.918 1.00 86.19 191 ALA A C 1
ATOM 1545 O O . ALA A 1 191 ? 28.433 -0.992 -20.847 1.00 86.19 191 ALA A O 1
ATOM 1546 N N . GLU A 1 192 ? 27.165 -0.225 -19.141 1.00 87.88 192 GLU A N 1
ATOM 1547 C CA . GLU A 1 192 ? 27.474 1.200 -19.322 1.00 87.88 192 GLU A CA 1
ATOM 1548 C C . GLU A 1 192 ? 28.983 1.469 -19.214 1.00 87.88 192 GLU A C 1
ATOM 1550 O O . GLU A 1 192 ? 29.573 2.133 -20.069 1.00 87.88 192 GLU A O 1
ATOM 1555 N N . MET A 1 193 ? 29.650 0.893 -18.208 1.00 83.75 193 MET A N 1
ATOM 1556 C CA . MET A 1 193 ? 31.097 1.046 -18.033 1.00 83.75 193 MET A CA 1
ATOM 1557 C C . MET A 1 193 ? 31.887 0.437 -19.196 1.00 83.75 193 MET A C 1
ATOM 1559 O O . MET A 1 193 ? 32.887 1.001 -19.644 1.00 83.75 193 MET A O 1
ATOM 1563 N N . LYS A 1 194 ? 31.453 -0.719 -19.707 1.00 78.81 194 LYS A N 1
ATOM 1564 C CA . LYS A 1 194 ? 32.098 -1.362 -20.855 1.00 78.81 194 LYS A CA 1
ATOM 1565 C C . LYS A 1 194 ? 31.980 -0.504 -22.114 1.00 78.81 194 LYS A C 1
ATOM 1567 O O . LYS A 1 194 ? 32.966 -0.370 -22.834 1.00 78.81 194 LYS A O 1
ATOM 1572 N N . GLU A 1 195 ? 30.806 0.066 -22.366 1.00 86.69 195 GLU A N 1
ATOM 1573 C CA . GLU A 1 195 ? 30.576 0.975 -23.491 1.00 86.69 195 GLU A CA 1
ATOM 1574 C C . GLU A 1 195 ? 31.447 2.234 -23.375 1.00 86.69 195 GLU A C 1
ATOM 1576 O O . GLU A 1 195 ? 32.129 2.615 -24.326 1.00 86.69 195 GLU A O 1
ATOM 1581 N N . PHE A 1 196 ? 31.514 2.828 -22.182 1.00 83.88 196 PHE A N 1
ATOM 1582 C CA . PHE A 1 196 ? 32.366 3.984 -21.910 1.00 83.88 196 PHE A CA 1
ATOM 1583 C C . PHE A 1 196 ? 33.851 3.710 -22.194 1.00 83.88 196 PHE A C 1
ATOM 1585 O O . PHE A 1 196 ? 34.507 4.502 -22.872 1.00 83.88 196 PHE A O 1
ATOM 1592 N N . LEU A 1 197 ? 34.381 2.576 -21.722 1.00 79.94 197 LEU A N 1
ATOM 1593 C CA . LEU A 1 197 ? 35.778 2.194 -21.956 1.00 79.94 197 LEU A CA 1
ATOM 1594 C C . LEU A 1 197 ? 36.076 1.963 -23.444 1.00 79.94 197 LEU A C 1
ATOM 1596 O O . LEU A 1 197 ? 37.111 2.411 -23.930 1.00 79.94 197 LEU A O 1
ATOM 1600 N N . GLN A 1 198 ? 35.158 1.329 -24.180 1.00 83.69 198 GLN A N 1
ATOM 1601 C CA . GLN A 1 198 ? 35.304 1.130 -25.627 1.00 83.69 198 GLN A CA 1
ATOM 1602 C C . GLN A 1 198 ? 35.375 2.457 -26.389 1.00 83.69 198 GLN A C 1
ATOM 1604 O O . GLN A 1 198 ? 36.171 2.585 -27.316 1.00 83.69 198 GLN A O 1
ATOM 1609 N N . ASN A 1 199 ? 34.585 3.452 -25.985 1.00 81.25 199 ASN A N 1
ATOM 1610 C CA . ASN A 1 199 ? 34.587 4.763 -26.630 1.00 81.25 199 ASN A CA 1
ATOM 1611 C C . ASN A 1 199 ? 35.890 5.542 -26.371 1.00 81.25 199 ASN A C 1
ATOM 1613 O O . ASN A 1 199 ? 36.395 6.196 -27.280 1.00 81.25 199 ASN A O 1
ATOM 1617 N N . ILE A 1 200 ? 36.480 5.421 -25.176 1.00 79.44 200 ILE A N 1
ATOM 1618 C CA . ILE A 1 200 ? 37.776 6.049 -24.858 1.00 79.44 200 ILE A CA 1
ATOM 1619 C C . ILE A 1 200 ? 38.926 5.412 -25.642 1.00 79.44 200 ILE A C 1
ATOM 1621 O O . ILE A 1 200 ? 39.815 6.125 -26.108 1.00 79.44 200 ILE A O 1
ATOM 1625 N N . ASP A 1 201 ? 38.937 4.086 -25.789 1.00 63.59 201 ASP A N 1
ATOM 1626 C CA . ASP A 1 201 ? 39.994 3.403 -26.542 1.00 63.59 201 ASP A CA 1
ATOM 1627 C C . ASP A 1 201 ? 39.954 3.789 -28.034 1.00 63.59 201 ASP A C 1
ATOM 1629 O O . ASP A 1 201 ? 40.999 4.016 -28.640 1.00 63.59 201 ASP A O 1
ATOM 1633 N N . VAL A 1 202 ? 38.759 3.985 -28.606 1.00 61.81 202 VAL A N 1
ATOM 1634 C CA . VAL A 1 202 ? 38.585 4.453 -29.995 1.00 61.81 202 VAL A CA 1
ATOM 1635 C C . VAL A 1 202 ? 39.061 5.900 -30.199 1.00 61.81 202 VAL A C 1
ATOM 1637 O O . VAL A 1 202 ? 39.598 6.210 -31.261 1.00 61.81 202 VAL A O 1
ATOM 1640 N N . GLU A 1 203 ? 38.906 6.786 -29.210 1.00 60.09 203 GLU A N 1
ATOM 1641 C CA . GLU A 1 203 ? 39.408 8.172 -29.274 1.00 60.09 203 GLU A CA 1
ATOM 1642 C C . GLU A 1 203 ? 40.932 8.279 -29.097 1.00 60.09 203 GLU A C 1
ATOM 1644 O O . GLU A 1 203 ? 41.528 9.264 -29.528 1.00 60.09 203 GLU A O 1
ATOM 1649 N N . ARG A 1 204 ? 41.582 7.288 -28.472 1.00 57.34 204 ARG A N 1
ATOM 1650 C CA . ARG A 1 204 ? 43.046 7.266 -28.284 1.00 57.34 204 ARG A CA 1
ATOM 1651 C C . ARG A 1 204 ? 43.821 6.715 -29.482 1.00 57.34 204 ARG A C 1
ATOM 1653 O O . ARG A 1 204 ? 45.023 6.966 -29.561 1.00 57.34 204 ARG A O 1
ATOM 1660 N N . ASP A 1 205 ? 43.148 5.994 -30.376 1.00 54.22 205 ASP A N 1
ATOM 1661 C CA . ASP A 1 205 ? 43.720 5.393 -31.588 1.00 54.22 205 ASP A CA 1
ATOM 1662 C C . ASP A 1 205 ? 43.490 6.243 -32.868 1.00 54.22 205 ASP A C 1
ATOM 1664 O O . ASP A 1 205 ? 43.850 5.807 -33.967 1.00 54.22 205 ASP A O 1
ATOM 1668 N N . GLN A 1 206 ? 42.917 7.453 -32.743 1.00 47.38 206 GLN A N 1
ATOM 1669 C CA . GLN A 1 206 ? 42.790 8.477 -33.803 1.00 47.38 206 GLN A CA 1
ATOM 1670 C C . GLN A 1 206 ? 43.832 9.591 -33.651 1.00 47.38 206 GLN A C 1
ATOM 1672 O O . GLN A 1 206 ? 44.309 10.079 -34.704 1.00 47.38 206 GLN A O 1
#

Radius of gyration: 26.03 Å; chains: 1; bounding box: 68×67×92 Å

Organism: NCBI:txid588596

Sequence (206 aa):
MVNVHDTLSATPEILNGTIEVTKSVVDLGSKLDIAKGALQVVGNAADSITPFIPLIGLATTIINEVISIYQQAEYNKKIISALYDRTKLAEYAVDTLQRRKKFYESNFKRQDWYDAFNRFVDVLKDIRNFAKEISTIRGYQKYLKSYSIKDKFEELSVKYDTVMKDLNFTLAVSNEEQRRYDNECLMDDVAEMKEFLQNIDVERDQ

Secondary structure (DSSP, 8-state):
---------------SSSHHHHHHHHHHHHHHHHHHHTT----SS--TTGGGHHHHHHHHHHHHHHHHHHHH-SS-HHHHHHHHHHHHHHHHHHHHHHHTTTTTHHHHT-HHHHHHHHHHHHHHHHHHHHHHHHTSHHHHHHHHHH--HHHHHHHHHHHHHHHHHHTTHHHHTSHHHHHHHHHHHHHHHHHHHHHHHHHHHHHH--

Foldseek 3Di:
DDDDDDDDDDDDPDDDPPVVVVVVVVVVVVVVVVLVVVPDDDDDDPLLCVVCSVLLVLLVVLLVLLVVLQVQQPFPNVLSVVLNVLSVLVVLLSVLCVVPVVVCSVLSNDPLSVVLSVLLSVLSVLSSVLSNLRSDPNSVVVCVPDHPNVVSSVVSVVSSVVSCVSNVSVVVPDPVVVVVVVVVVVVVVVVVVVVVVVVVVVVVVD